Protein AF-A0A6A4X8H5-F1 (afdb_monomer)

Secondary structure (DSSP, 8-state):
--EEEEGGGTEEEETTB-TTSPTT-EEEEETTTTEEEEE--TT-TTTEETTTTEE--TTS-TTSPTTEEEEEETTTTEEEEEEPTTEEEPTTT--EEETTS-TTSPTTEEEEE-SS-TTBEEEEE--PPTTEEEETTTTEEEETTS-TTPPTT-EEEE-S-SS---BEEEE--TT-TTTEETTTTEE--TTS-TTSPTTEEEEEETTTTEEEEEE-TTT-EEEETTEEE---------PPPTTTSPPTTS-EEEE-TTSSEEEEPPTTEEE-TTT--EEEPPPP--------

Sequence (292 aa):
MARSYWPHTDSCYQEYTRGPCPHGLLFVFNASRQAVECSCRPQMREHYHSDTGQCFPQQARGPCPHGNLFVFNNATGRTECRCEPGGLRLPATGACYRGYTQGACAGGQFVVPAADEPRHGVCADNPCRRGELFFPTDGRCHRVGERGPCPAGQLVHYEPYRGVSHRGACGCSARLRLNYWPEDGRCYQQLTRGPCPPQHAFVFNAASGRTECRCERRRGRAVGAGVCGAPPALQDTAAPPPTERPCPGGREPAAAADGGRECRCPPGTVAHRSRGRCRPAPRPLQLVRITR

Radius of gyration: 39.35 Å; Cα contacts (8 Å, |Δi|>4): 577; chains: 1; bounding box: 60×43×144 Å

Solvent-accessible surface area (backbone atoms only — not comparable to full-atom values): 16896 Å² total; per-residue (Å²): 133,64,68,49,75,39,80,95,73,76,44,74,35,47,58,58,27,41,64,95,38,61,92,44,22,20,25,39,76,39,75,92,73,74,39,74,45,70,47,66,53,79,86,44,43,63,32,31,39,82,92,78,75,28,22,39,34,67,75,31,42,63,94,39,46,57,50,19,22,24,38,57,38,82,89,80,67,41,53,47,70,40,57,41,94,77,29,18,31,27,83,93,72,62,29,20,31,52,58,35,13,38,70,95,38,59,91,68,24,17,24,37,62,33,94,90,44,68,57,30,33,40,74,41,75,55,88,47,56,94,67,35,21,37,29,83,92,79,74,43,61,35,46,58,54,32,43,72,94,34,58,92,43,20,18,28,35,75,56,97,57,103,61,76,58,43,37,45,32,66,45,60,49,79,84,45,48,67,30,32,40,82,91,79,65,30,23,37,38,66,74,32,41,61,95,38,60,88,53,23,21,22,38,59,38,81,88,80,67,39,52,47,69,41,55,31,75,92,57,8,39,74,74,54,96,91,38,61,38,71,42,78,72,74,75,72,72,64,73,64,60,83,90,70,54,78,46,69,51,75,25,41,81,41,84,35,97,85,80,46,84,38,67,41,50,52,92,73,33,40,63,39,94,89,73,62,30,48,38,73,54,80,76,81,78,78,80,78,80,81,79,133

pLDDT: mean 86.69, std 13.46, range [43.72, 97.94]

InterPro domains:
  IPR031993 Domain of unknown function DUF4789 [PF16033] (72-159)

Str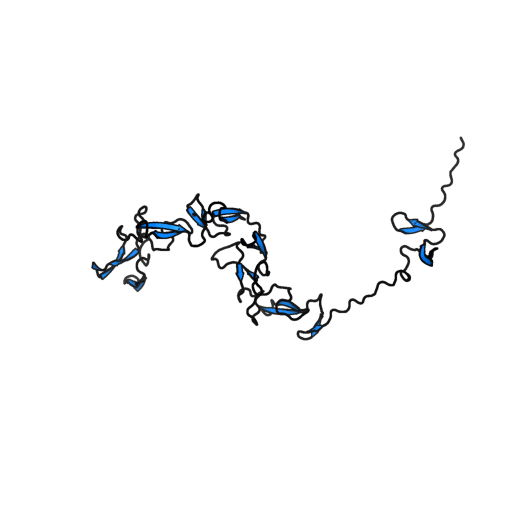ucture (mmCIF, N/CA/C/O backbone):
data_AF-A0A6A4X8H5-F1
#
_entry.id   AF-A0A6A4X8H5-F1
#
loop_
_atom_site.group_PDB
_atom_site.id
_atom_site.type_symbol
_atom_site.label_atom_id
_atom_site.label_alt_id
_atom_site.label_comp_id
_atom_site.label_asym_id
_atom_site.label_entity_id
_atom_site.label_seq_id
_atom_site.pdbx_PDB_ins_code
_atom_site.Cartn_x
_atom_site.Cartn_y
_atom_site.Cartn_z
_atom_site.occupancy
_atom_site.B_iso_or_equiv
_atom_site.auth_seq_id
_atom_site.auth_comp_id
_atom_site.auth_asym_id
_atom_site.auth_atom_id
_atom_site.pdbx_PDB_model_num
ATOM 1 N N . MET A 1 1 ? 1.631 -1.565 31.007 1.00 60.56 1 MET A N 1
ATOM 2 C CA . MET A 1 1 ? 0.258 -2.115 30.997 1.00 60.56 1 MET A CA 1
ATOM 3 C C . MET A 1 1 ? 0.237 -3.271 31.984 1.00 60.56 1 MET A C 1
ATOM 5 O O . MET A 1 1 ? 1.097 -4.138 31.861 1.00 60.56 1 MET A O 1
ATOM 9 N N . ALA A 1 2 ? -0.651 -3.250 32.977 1.00 80.38 2 ALA A N 1
ATOM 10 C CA . ALA A 1 2 ? -0.742 -4.310 33.981 1.00 80.38 2 ALA A CA 1
ATOM 11 C C . ALA A 1 2 ? -1.376 -5.581 33.383 1.00 80.38 2 ALA A C 1
ATOM 13 O O . ALA A 1 2 ? -2.240 -5.501 32.503 1.00 80.38 2 ALA A O 1
ATOM 14 N N . ARG A 1 3 ? -0.899 -6.752 33.820 1.00 89.25 3 ARG A N 1
ATOM 15 C CA . ARG A 1 3 ? -1.471 -8.059 33.476 1.00 89.25 3 ARG A CA 1
ATOM 16 C C . ARG A 1 3 ? -1.901 -8.743 34.761 1.00 89.25 3 ARG A C 1
ATOM 18 O O . ARG A 1 3 ? -1.111 -8.793 35.700 1.00 89.25 3 ARG A O 1
ATOM 25 N N . SER A 1 4 ? -3.095 -9.319 34.752 1.00 90.94 4 SER A N 1
ATOM 26 C CA . SER A 1 4 ? -3.666 -9.984 35.921 1.00 90.94 4 SER A CA 1
ATOM 27 C C . SER A 1 4 ? -4.089 -11.402 35.555 1.00 90.94 4 SER A C 1
ATOM 29 O O . SER A 1 4 ? -4.537 -11.675 34.435 1.00 90.94 4 SER A O 1
ATOM 31 N N . TYR A 1 5 ? -3.882 -12.319 36.493 1.00 91.88 5 TYR A N 1
ATOM 32 C CA . TYR A 1 5 ? -4.194 -13.730 36.327 1.00 91.88 5 TYR A CA 1
ATOM 33 C C . TYR A 1 5 ? -5.706 -13.964 36.421 1.00 91.88 5 TYR A C 1
ATOM 35 O O . TYR A 1 5 ? -6.367 -13.412 37.301 1.00 91.88 5 TYR A O 1
ATOM 43 N N . TRP A 1 6 ? -6.253 -14.777 35.516 1.00 91.06 6 TRP A N 1
ATOM 44 C CA . TRP A 1 6 ? -7.655 -15.186 35.520 1.00 91.06 6 TRP A CA 1
ATOM 45 C C . TRP A 1 6 ? -7.767 -16.695 35.789 1.00 91.06 6 TRP A C 1
ATOM 47 O O . TRP A 1 6 ? -7.395 -17.487 34.918 1.00 91.06 6 TRP A O 1
ATOM 57 N N . PRO A 1 7 ? -8.315 -17.111 36.946 1.00 87.12 7 PRO A N 1
ATOM 58 C CA . PRO A 1 7 ? -8.311 -18.516 37.360 1.00 87.12 7 PRO A CA 1
ATOM 59 C C . PRO A 1 7 ? -9.069 -19.460 36.419 1.00 87.12 7 PRO A C 1
ATOM 61 O O . PRO A 1 7 ? -8.631 -20.578 36.185 1.00 87.12 7 PRO A O 1
ATOM 64 N N . HIS A 1 8 ? -10.189 -19.019 35.833 1.00 87.31 8 HIS A N 1
ATOM 65 C CA . HIS A 1 8 ? -11.065 -19.907 35.051 1.00 87.31 8 HIS A CA 1
ATOM 66 C C . HIS A 1 8 ? -10.442 -20.402 33.742 1.00 87.31 8 HIS A C 1
ATOM 68 O O . HIS A 1 8 ? -10.898 -21.390 33.177 1.00 87.31 8 HIS A O 1
ATOM 74 N N . THR A 1 9 ? -9.445 -19.689 33.227 1.00 90.56 9 THR A N 1
ATOM 75 C CA . THR A 1 9 ? -8.759 -20.025 31.971 1.00 90.56 9 THR A CA 1
ATOM 76 C C . THR A 1 9 ? -7.271 -20.275 32.195 1.00 90.56 9 THR A C 1
ATOM 78 O O . THR A 1 9 ? -6.534 -20.384 31.220 1.00 90.56 9 THR A O 1
ATOM 81 N N . ASP A 1 10 ? -6.825 -20.261 33.456 1.00 91.12 10 ASP A N 1
ATOM 82 C CA . ASP A 1 10 ? -5.428 -20.403 33.864 1.00 91.12 10 ASP A CA 1
ATOM 83 C C . ASP A 1 10 ? -4.460 -19.553 33.014 1.00 91.12 10 ASP A C 1
ATOM 85 O O . ASP A 1 10 ? -3.496 -20.032 32.424 1.00 91.12 10 ASP A O 1
ATOM 89 N N . SER A 1 11 ? -4.792 -18.270 32.829 1.00 93.06 11 SER A N 1
ATOM 90 C CA . SER A 1 11 ? -4.084 -17.390 31.888 1.00 93.06 11 SER A CA 1
ATOM 91 C C . SER A 1 11 ? -4.046 -15.940 32.362 1.00 93.06 11 SER A C 1
ATOM 93 O O . SER A 1 11 ? -4.954 -15.462 33.040 1.00 93.06 11 SER A O 1
ATOM 95 N N . CYS A 1 12 ? -3.002 -15.209 31.964 1.00 93.31 12 CYS A N 1
ATOM 96 C CA . CYS A 1 12 ? -2.823 -13.796 32.307 1.00 93.31 12 CYS A CA 1
ATOM 97 C C . CYS A 1 12 ? -3.274 -12.871 31.172 1.00 93.31 12 CYS A C 1
ATOM 99 O O . CYS A 1 12 ? -2.665 -12.854 30.092 1.00 93.31 12 CYS A O 1
ATOM 101 N N . TYR A 1 13 ? -4.257 -12.018 31.458 1.00 93.69 13 TYR A N 1
ATOM 102 C CA . TYR A 1 13 ? -4.798 -11.042 30.513 1.00 93.69 13 TYR A CA 1
ATOM 103 C C . TYR A 1 13 ? -4.390 -9.622 30.876 1.00 93.69 13 TYR A C 1
ATOM 105 O O . TYR A 1 13 ? -4.091 -9.310 32.025 1.00 93.69 13 TYR A O 1
ATOM 113 N N . GLN A 1 14 ? -4.351 -8.763 29.866 1.00 93.81 14 GLN A N 1
ATOM 114 C CA . GLN A 1 14 ? -4.064 -7.347 30.037 1.00 93.81 14 GLN A CA 1
ATOM 115 C C . GLN A 1 14 ? -5.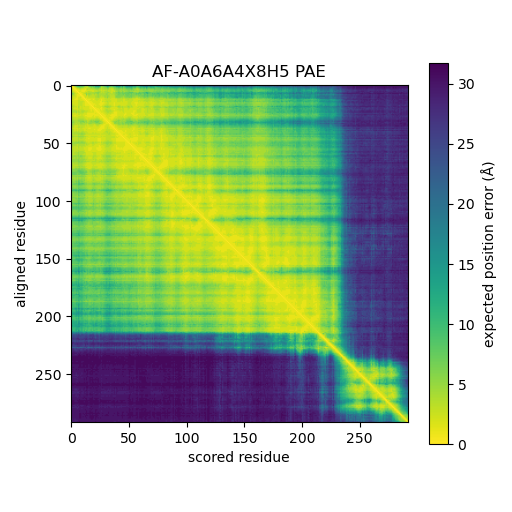338 -6.599 30.444 1.00 93.81 14 GLN A C 1
ATOM 117 O O . GLN A 1 14 ? -6.397 -6.804 29.845 1.00 93.81 14 GLN A O 1
ATOM 122 N N . GLU A 1 15 ? -5.224 -5.710 31.428 1.00 93.19 15 GLU A N 1
ATOM 123 C CA . GLU A 1 15 ? -6.328 -4.838 31.839 1.00 93.19 15 GLU A CA 1
ATOM 124 C C . GLU A 1 15 ? -6.789 -3.914 30.704 1.00 93.19 15 GLU A C 1
ATOM 126 O O . GLU A 1 15 ? -6.004 -3.532 29.832 1.00 93.19 15 GLU A O 1
ATOM 131 N N . TYR A 1 16 ? -8.081 -3.580 30.710 1.00 93.94 16 TYR A N 1
ATOM 132 C CA . TYR A 1 16 ? -8.758 -2.761 29.696 1.00 93.94 16 TYR A CA 1
ATOM 133 C C . TYR A 1 16 ? -8.726 -3.336 28.274 1.00 93.94 16 TYR A C 1
ATOM 135 O O . TYR A 1 16 ? -8.920 -2.633 27.279 1.00 93.94 16 TYR A O 1
ATOM 143 N N . THR A 1 17 ? -8.529 -4.648 28.168 1.00 95.00 17 THR A N 1
ATOM 144 C CA . THR A 1 17 ? -8.729 -5.406 26.932 1.00 95.00 17 THR A CA 1
ATOM 145 C C . THR A 1 17 ? -9.968 -6.285 27.054 1.00 95.00 17 THR A C 1
ATOM 147 O O . THR A 1 17 ? -10.504 -6.469 28.146 1.00 95.00 17 THR A O 1
ATOM 150 N N . ARG A 1 18 ? -10.442 -6.857 25.940 1.00 94.19 18 ARG A N 1
ATOM 151 C CA . ARG A 1 18 ? -11.549 -7.825 26.001 1.00 94.19 18 ARG A CA 1
ATOM 152 C C . ARG A 1 18 ? -11.165 -9.060 26.826 1.00 94.19 18 ARG A C 1
ATOM 154 O O . ARG A 1 18 ? -11.993 -9.575 27.561 1.00 94.19 18 ARG A O 1
ATOM 161 N N . GLY A 1 19 ? -9.921 -9.533 26.712 1.00 92.06 19 GLY A N 1
ATOM 162 C CA . GLY A 1 19 ? -9.466 -10.737 27.412 1.00 92.06 19 GLY A CA 1
ATOM 163 C C . GLY A 1 19 ? -10.437 -11.923 27.231 1.00 92.06 19 GLY A C 1
ATOM 164 O O . GLY A 1 19 ? -10.856 -12.172 26.095 1.00 92.06 19 GLY A O 1
ATOM 165 N N . PRO A 1 20 ? -10.816 -12.624 28.318 1.00 94.06 20 PRO A N 1
ATOM 166 C CA . PRO A 1 20 ? -11.792 -13.712 28.297 1.00 94.06 20 PRO A CA 1
ATOM 167 C C . PRO A 1 20 ? -13.253 -13.219 28.362 1.00 94.06 20 PRO A C 1
ATOM 169 O O . PRO A 1 20 ? -14.170 -14.035 28.415 1.00 94.06 20 PRO A O 1
ATOM 172 N N . CYS A 1 21 ? -13.493 -11.905 28.394 1.00 94.81 21 CYS A N 1
ATOM 173 C CA . CYS A 1 21 ? -14.819 -11.342 28.618 1.00 94.81 21 CYS A CA 1
ATOM 174 C C . CYS A 1 21 ? -15.717 -11.392 27.366 1.00 94.81 21 CYS A C 1
ATOM 176 O O . CYS A 1 21 ? -15.225 -11.331 26.230 1.00 94.81 21 CYS A O 1
ATOM 178 N N . PRO A 1 22 ? -17.051 -11.436 27.558 1.00 94.50 22 PRO A N 1
ATOM 179 C CA . PRO A 1 22 ? -18.018 -11.245 26.481 1.00 94.50 22 PRO A CA 1
ATOM 180 C C . PRO A 1 22 ? -17.856 -9.899 25.763 1.00 94.50 22 PRO A C 1
ATOM 182 O O . PRO A 1 22 ? -17.274 -8.948 26.288 1.00 94.50 22 PRO A O 1
ATOM 185 N N . HIS A 1 23 ? -18.404 -9.801 24.550 1.00 94.38 23 HIS A N 1
ATOM 186 C CA . HIS A 1 23 ? -18.383 -8.554 23.786 1.00 94.38 23 HIS A CA 1
ATOM 187 C C . HIS A 1 23 ? -19.076 -7.414 24.552 1.00 94.38 23 HIS A C 1
ATOM 189 O O . HIS A 1 23 ? -20.142 -7.607 25.130 1.00 94.38 23 HIS A O 1
ATOM 195 N N . GLY A 1 24 ? -18.472 -6.224 24.532 1.00 94.56 24 GLY A N 1
ATOM 196 C CA . GLY A 1 24 ? -18.966 -5.035 25.229 1.00 94.56 24 GLY A CA 1
ATOM 197 C C . GLY A 1 24 ? -18.556 -4.921 26.701 1.00 94.56 24 GLY A C 1
ATOM 198 O O . GLY A 1 24 ? -18.864 -3.910 27.330 1.00 94.56 24 GLY A O 1
ATOM 199 N N . LEU A 1 25 ? -17.831 -5.908 27.236 1.00 96.69 25 LEU A N 1
ATOM 200 C CA . LEU A 1 25 ? -17.220 -5.875 28.565 1.00 96.69 25 LEU A CA 1
ATOM 201 C C . LEU A 1 25 ? -15.693 -5.906 28.447 1.00 96.69 25 LEU A C 1
ATOM 203 O O . LEU A 1 25 ? -15.141 -6.514 27.525 1.00 96.69 25 LEU A O 1
ATOM 207 N N . LEU A 1 26 ? -15.009 -5.278 29.404 1.00 96.31 26 LEU A N 1
ATOM 208 C CA . LEU A 1 26 ? -13.553 -5.308 29.498 1.00 96.31 26 LEU A CA 1
ATOM 209 C C . LEU A 1 26 ? -13.095 -6.038 30.753 1.00 96.31 26 LEU A C 1
ATOM 211 O O . LEU A 1 26 ? -13.765 -6.032 31.787 1.00 96.31 26 LEU A O 1
ATOM 215 N N . PHE A 1 27 ? -11.922 -6.648 30.636 1.00 95.56 27 PHE A N 1
ATOM 216 C CA . PHE A 1 27 ? -11.197 -7.247 31.740 1.00 95.56 27 PHE A CA 1
ATOM 217 C C . PHE A 1 27 ? -10.596 -6.141 32.609 1.00 95.56 27 PHE A C 1
ATOM 219 O O . PHE A 1 27 ? -9.732 -5.390 32.145 1.00 95.56 27 PHE A O 1
ATOM 226 N N . VAL A 1 28 ? -11.056 -6.025 33.854 1.00 94.50 28 VAL A N 1
ATOM 227 C CA . VAL A 1 28 ? -10.621 -4.978 34.787 1.00 94.50 28 VAL A CA 1
ATOM 228 C C . VAL A 1 28 ? -10.257 -5.567 36.143 1.00 94.50 28 VAL A C 1
ATOM 230 O O . VAL A 1 28 ? -10.847 -6.555 36.585 1.00 94.50 28 VAL A O 1
ATOM 233 N N . PHE A 1 29 ? -9.302 -4.944 36.828 1.00 92.12 29 PHE A N 1
ATOM 234 C CA . PHE A 1 29 ? -9.018 -5.246 38.223 1.00 92.12 29 PHE A CA 1
ATOM 235 C C . PHE A 1 29 ? -9.853 -4.346 39.143 1.00 92.12 29 PHE A C 1
ATOM 237 O O . PHE A 1 29 ? -9.751 -3.119 39.114 1.00 92.12 29 PHE A O 1
ATOM 244 N N . ASN A 1 30 ? -10.696 -4.951 39.976 1.00 90.38 30 ASN A N 1
ATOM 245 C CA . ASN A 1 30 ? -11.463 -4.245 40.990 1.00 90.38 30 ASN A CA 1
ATOM 246 C C . ASN A 1 30 ? -10.640 -4.159 42.281 1.00 90.38 30 ASN A C 1
ATOM 248 O O . ASN A 1 30 ? -10.573 -5.117 43.051 1.00 90.38 30 ASN A O 1
ATOM 252 N N . ALA A 1 31 ? -10.042 -2.991 42.529 1.00 87.31 31 ALA A N 1
ATOM 253 C CA . ALA A 1 31 ? -9.192 -2.757 43.696 1.00 87.31 31 ALA A CA 1
ATOM 254 C C . ALA A 1 31 ? -9.922 -2.967 45.035 1.00 87.31 31 ALA A C 1
ATOM 256 O O . ALA A 1 31 ? -9.324 -3.475 45.978 1.00 87.31 31 ALA A O 1
ATOM 257 N N . SER A 1 32 ? -11.216 -2.638 45.117 1.00 89.69 32 SER A N 1
ATOM 258 C CA . SER A 1 32 ? -12.009 -2.802 46.345 1.00 89.69 32 SER A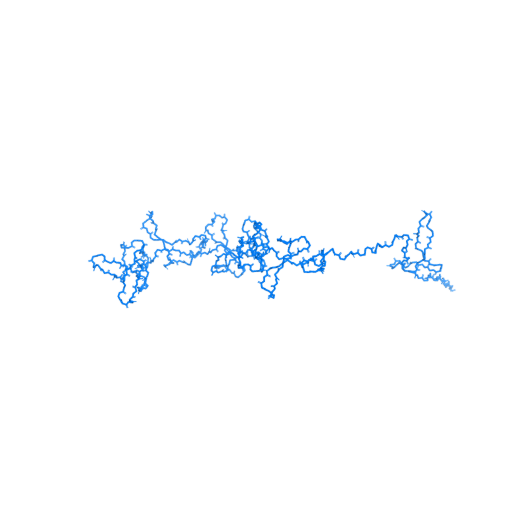 CA 1
ATOM 259 C C . SER A 1 32 ? -12.247 -4.267 46.702 1.00 89.69 32 SER A C 1
ATOM 261 O O . SER A 1 32 ? -12.325 -4.606 47.877 1.00 89.69 32 SER A O 1
ATOM 263 N N . ARG A 1 33 ? -12.371 -5.137 45.694 1.00 89.75 33 ARG A N 1
ATOM 264 C CA . ARG A 1 33 ? -12.547 -6.587 45.879 1.00 89.75 33 ARG A CA 1
ATOM 265 C C . ARG A 1 33 ? -11.237 -7.367 45.787 1.00 89.75 33 ARG A C 1
ATOM 267 O O . ARG A 1 33 ? -11.257 -8.575 45.980 1.00 89.75 33 ARG A O 1
ATOM 274 N N . GLN A 1 34 ? -10.138 -6.692 45.438 1.00 89.31 34 GLN A N 1
ATOM 275 C CA . GLN A 1 34 ? -8.857 -7.300 45.066 1.00 89.31 34 GLN A CA 1
ATOM 276 C C . GLN A 1 34 ? -9.018 -8.454 44.062 1.00 89.31 34 GLN A C 1
ATOM 278 O O . GLN A 1 34 ? -8.324 -9.466 44.127 1.00 89.31 34 GLN A O 1
ATOM 283 N N . ALA A 1 35 ? -9.959 -8.303 43.130 1.00 90.12 35 ALA A N 1
ATOM 284 C CA . ALA A 1 35 ? -10.353 -9.358 42.212 1.00 90.12 35 ALA A CA 1
ATOM 285 C C . ALA A 1 35 ? -10.506 -8.818 40.794 1.00 90.12 35 ALA A C 1
ATOM 287 O O . ALA A 1 35 ? -10.928 -7.683 40.571 1.00 90.12 35 ALA A O 1
ATOM 288 N N . VAL A 1 36 ? -10.177 -9.660 39.826 1.00 92.25 36 VAL A N 1
ATOM 289 C CA . VAL A 1 36 ? -10.432 -9.415 38.408 1.00 92.25 36 VAL A CA 1
ATOM 290 C C . VAL A 1 36 ? -11.906 -9.677 38.099 1.00 92.25 36 VAL A C 1
ATOM 292 O O . VAL A 1 36 ? -12.476 -10.665 38.559 1.00 92.25 36 VAL A O 1
ATOM 295 N N . GLU A 1 37 ? -12.532 -8.810 37.308 1.00 93.56 37 GLU A N 1
ATOM 296 C CA . GLU A 1 37 ? -13.913 -8.981 36.848 1.00 93.56 37 GLU A CA 1
ATOM 297 C C . GLU A 1 37 ? -14.081 -8.508 35.396 1.00 93.56 37 GLU A C 1
ATOM 299 O O . GLU A 1 37 ? -13.318 -7.683 34.893 1.00 93.56 37 GLU A O 1
ATOM 304 N N . CYS A 1 38 ? -15.100 -9.031 34.712 1.00 95.25 38 CYS A N 1
ATOM 305 C CA . CYS A 1 38 ? -15.557 -8.488 33.436 1.00 95.25 38 CYS A CA 1
ATOM 306 C C . CYS A 1 38 ? -16.587 -7.400 33.717 1.00 95.25 38 CYS A C 1
ATOM 308 O O . CYS A 1 38 ? -17.627 -7.673 34.316 1.00 95.25 38 CYS A O 1
ATOM 310 N N . SER A 1 39 ? -16.307 -6.169 33.306 1.00 95.31 39 SER A N 1
ATOM 311 C CA . SER A 1 39 ? -17.145 -5.032 33.673 1.00 95.31 39 SER A CA 1
ATOM 312 C C . SER A 1 39 ? -17.202 -3.994 32.562 1.00 95.31 39 SER A C 1
ATOM 314 O O . SER A 1 39 ? -16.274 -3.839 31.768 1.00 95.31 39 SER A O 1
ATOM 316 N N . CYS A 1 40 ? -18.315 -3.271 32.524 1.00 96.44 40 CYS A N 1
ATOM 317 C CA . CYS A 1 40 ? -18.464 -2.043 31.768 1.00 96.44 40 CYS A CA 1
ATOM 318 C C . CYS A 1 40 ? -19.337 -1.088 32.575 1.00 96.44 40 CYS A C 1
ATOM 320 O O . CYS A 1 40 ? -20.432 -1.452 33.003 1.00 96.44 40 CYS A O 1
ATOM 322 N N . ARG A 1 41 ? -18.831 0.117 32.836 1.00 95.06 41 ARG A N 1
ATOM 323 C CA . ARG A 1 41 ? -19.546 1.150 33.591 1.00 95.06 41 ARG A CA 1
ATOM 324 C C . ARG A 1 41 ? -19.262 2.524 32.975 1.00 95.06 41 ARG A C 1
ATOM 326 O O . ARG A 1 41 ? -18.138 2.723 32.510 1.00 95.06 41 ARG A O 1
ATOM 333 N N . PRO A 1 42 ? -20.196 3.493 33.032 1.00 94.56 42 PRO A N 1
ATOM 334 C CA . PRO A 1 42 ? -19.990 4.837 32.476 1.00 94.56 42 PRO A CA 1
ATOM 335 C C . PRO A 1 42 ? -18.765 5.581 33.032 1.00 94.56 42 PRO A C 1
ATOM 337 O O . PRO A 1 42 ? -18.213 6.458 32.374 1.00 94.56 42 PRO A O 1
ATOM 340 N N . GLN A 1 43 ? -18.310 5.224 34.238 1.00 92.25 43 GLN A N 1
ATOM 341 C CA . GLN A 1 43 ? -17.110 5.791 34.860 1.00 92.25 43 GLN A CA 1
ATOM 342 C C . GLN A 1 43 ? -15.813 5.362 34.159 1.00 92.25 43 GLN A C 1
ATOM 344 O O . GLN A 1 43 ? -14.792 6.026 34.320 1.00 92.25 43 GLN A O 1
ATOM 349 N N . MET A 1 44 ? -15.837 4.298 33.349 1.00 93.88 44 MET A N 1
ATOM 350 C CA . MET A 1 44 ? -14.714 3.895 32.497 1.00 93.88 44 MET A CA 1
ATOM 351 C C . MET A 1 44 ? -14.645 4.800 31.262 1.00 93.88 44 MET A C 1
ATOM 353 O O . MET A 1 44 ? 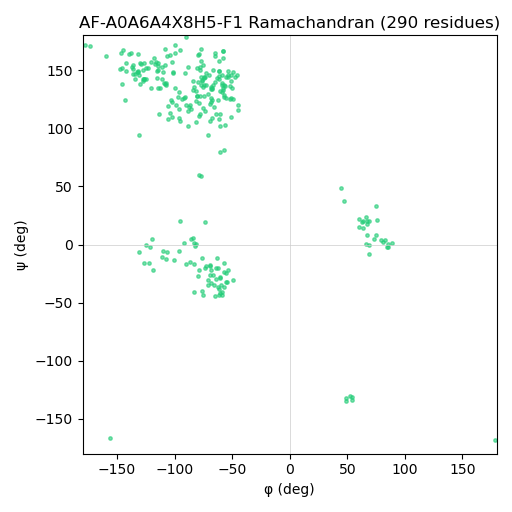-14.768 4.337 30.132 1.00 93.88 44 MET A O 1
ATOM 357 N N . ARG A 1 45 ? -14.488 6.108 31.482 1.00 94.25 45 ARG A N 1
ATOM 358 C CA . ARG A 1 45 ? -14.663 7.164 30.471 1.00 94.25 45 ARG A CA 1
ATOM 359 C C . ARG A 1 45 ? -13.814 6.973 29.219 1.00 94.25 45 ARG A C 1
ATOM 361 O O . ARG A 1 45 ? -14.245 7.349 28.139 1.00 94.25 45 ARG A O 1
ATOM 368 N N . GLU A 1 46 ? -12.633 6.382 29.363 1.00 95.62 46 GLU A N 1
ATOM 369 C CA . GLU A 1 46 ? -11.730 6.104 28.245 1.00 95.62 46 GLU A CA 1
ATOM 370 C C . GLU A 1 46 ? -12.204 4.939 27.375 1.00 95.62 46 GLU A C 1
ATOM 372 O O . GLU A 1 46 ? -11.806 4.825 26.228 1.00 95.62 46 GLU A O 1
ATOM 377 N N . HIS A 1 47 ? -13.072 4.071 27.880 1.00 96.31 47 HIS A N 1
ATOM 378 C CA . HIS A 1 47 ? -13.468 2.840 27.202 1.00 96.31 47 HIS A CA 1
ATOM 379 C C . HIS A 1 47 ? -14.959 2.766 26.889 1.00 96.31 47 HIS A C 1
ATOM 381 O O . HIS A 1 47 ? -15.361 2.006 26.011 1.00 96.31 47 HIS A O 1
ATOM 387 N N . TYR A 1 48 ? -15.772 3.527 27.613 1.00 96.50 48 TYR A N 1
ATOM 388 C CA . TYR A 1 48 ? -17.220 3.500 27.532 1.00 96.50 48 TYR A CA 1
ATOM 389 C C . TYR A 1 48 ? -17.726 4.283 26.321 1.00 96.50 48 TYR A C 1
ATOM 391 O O . TYR A 1 48 ? -17.492 5.485 26.208 1.00 96.50 48 TYR A O 1
ATOM 399 N N . HIS A 1 49 ? -18.467 3.609 25.447 1.00 96.25 49 HIS A N 1
ATOM 400 C CA . HIS A 1 49 ? -19.153 4.230 24.325 1.00 96.25 49 HIS A CA 1
ATOM 401 C C . HIS A 1 49 ? -20.613 4.515 24.697 1.00 96.25 49 HIS A C 1
ATOM 403 O O . 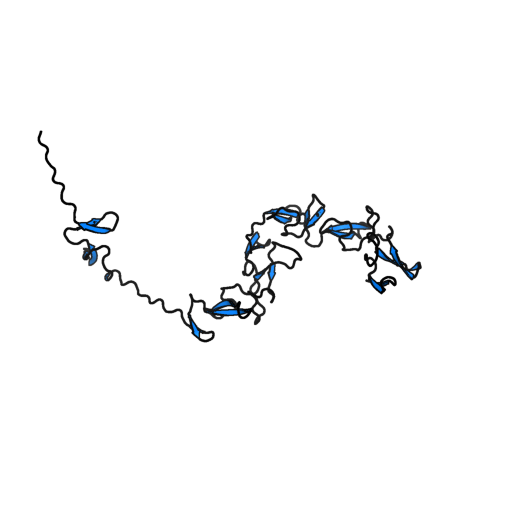HIS A 1 49 ? -21.385 3.588 24.961 1.00 96.25 49 HIS A O 1
ATOM 409 N N . SER A 1 50 ? -20.996 5.795 24.712 1.00 93.00 50 SER A N 1
ATOM 410 C CA . SER A 1 50 ? -22.313 6.246 25.185 1.00 93.00 50 SER A CA 1
ATOM 411 C C . SER A 1 50 ? -23.477 5.633 24.421 1.00 93.00 50 SER A C 1
ATOM 413 O O . SER A 1 50 ? -24.461 5.237 25.038 1.00 93.00 50 SER A O 1
ATOM 415 N N . ASP A 1 51 ? -23.349 5.523 23.102 1.00 93.38 51 ASP A N 1
ATOM 416 C CA . ASP A 1 51 ? -24.496 5.229 22.239 1.00 93.38 51 ASP A CA 1
ATOM 417 C C . ASP A 1 51 ? -24.844 3.738 22.245 1.00 93.38 51 ASP A C 1
ATOM 419 O O . ASP A 1 51 ? -25.993 3.361 22.038 1.00 93.38 51 ASP A O 1
ATOM 423 N N . THR A 1 52 ? -23.857 2.874 22.505 1.00 95.12 52 THR A N 1
ATOM 424 C CA . THR A 1 52 ? -24.063 1.418 22.583 1.00 95.12 52 THR A CA 1
ATOM 425 C C . THR A 1 52 ? -24.159 0.902 24.014 1.00 95.12 52 THR A C 1
ATOM 427 O O . THR A 1 52 ? -24.527 -0.255 24.206 1.00 95.12 52 THR A O 1
ATOM 430 N N . GLY A 1 53 ? -23.781 1.706 25.014 1.00 95.31 53 GLY A N 1
ATOM 431 C CA . GLY A 1 53 ? -23.680 1.266 26.409 1.00 95.31 53 GLY A CA 1
ATOM 432 C C . GLY A 1 53 ? -22.621 0.181 26.643 1.00 95.31 53 GLY A C 1
ATOM 433 O O . GLY A 1 53 ? -22.698 -0.555 27.623 1.00 95.31 53 GLY A O 1
ATOM 434 N N . GLN A 1 54 ? -21.656 0.045 25.730 1.00 96.81 54 GLN A N 1
ATOM 435 C CA . GLN A 1 54 ? -20.628 -0.999 25.741 1.00 96.81 54 GLN A CA 1
ATOM 436 C C . GLN A 1 54 ? -19.230 -0.398 25.894 1.00 96.81 54 GLN A C 1
ATOM 438 O O . GLN A 1 54 ? -18.988 0.750 25.518 1.00 96.81 54 GLN A O 1
ATOM 443 N N . CYS A 1 55 ? -18.297 -1.197 26.408 1.00 97.06 55 CYS A N 1
ATOM 444 C CA . CYS A 1 55 ? -16.914 -0.795 26.615 1.00 97.06 55 CYS A CA 1
ATOM 445 C C . CYS A 1 55 ? -15.985 -1.470 25.606 1.00 97.06 55 CYS A C 1
ATOM 447 O O . CYS A 1 55 ? -16.089 -2.673 25.353 1.00 97.06 55 CYS A O 1
ATOM 449 N N . PHE A 1 56 ? -15.046 -0.699 25.061 1.00 97.12 56 PHE A N 1
ATOM 450 C CA . PHE A 1 56 ? -14.126 -1.152 24.025 1.00 97.12 56 PHE A CA 1
ATOM 451 C C . PHE A 1 56 ? -12.673 -0.800 24.362 1.00 97.12 56 PHE A C 1
ATOM 453 O O . PHE A 1 56 ? -12.409 0.249 24.960 1.00 97.12 56 PHE A O 1
ATOM 460 N N . PRO A 1 57 ? -11.700 -1.647 23.977 1.00 96.19 57 PRO A N 1
ATOM 461 C CA . PRO A 1 57 ? -10.294 -1.322 24.166 1.00 96.19 57 PRO A CA 1
ATOM 462 C C . PRO A 1 57 ? -9.910 -0.085 23.349 1.00 96.19 57 PRO A C 1
ATOM 464 O O . PRO A 1 57 ? -10.358 0.089 22.214 1.00 96.19 57 PRO A O 1
ATOM 467 N N . GLN A 1 58 ? -9.035 0.745 23.911 1.00 95.00 58 GLN A N 1
ATOM 468 C CA . GLN A 1 58 ? -8.419 1.847 23.177 1.00 95.00 58 GLN A CA 1
ATOM 469 C C . GLN A 1 58 ? -7.592 1.309 22.005 1.00 95.00 58 GLN A C 1
ATOM 471 O O . GLN A 1 58 ? -6.988 0.240 22.100 1.00 95.00 58 GLN A O 1
ATOM 476 N N . GLN A 1 59 ? -7.568 2.054 20.897 1.00 94.44 59 GLN A N 1
ATOM 477 C CA . GLN A 1 59 ? -6.861 1.684 19.663 1.00 94.44 59 GLN A CA 1
ATOM 478 C C . GLN A 1 59 ? -7.330 0.362 19.026 1.00 94.44 59 GLN A C 1
ATOM 480 O O . GLN A 1 59 ? -6.655 -0.178 18.152 1.00 94.44 59 GLN A O 1
ATOM 485 N N . ALA A 1 60 ? -8.489 -0.162 19.425 1.00 94.25 60 ALA A N 1
ATOM 486 C CA . ALA A 1 60 ? -9.177 -1.228 18.707 1.00 94.25 60 ALA A CA 1
ATOM 487 C C . ALA A 1 60 ? -10.237 -0.632 17.776 1.00 94.25 60 ALA A C 1
ATOM 489 O O . ALA A 1 60 ? -10.607 0.529 17.911 1.00 94.25 60 ALA A O 1
ATOM 490 N N . ARG A 1 61 ? -10.786 -1.428 16.853 1.00 95.06 61 ARG A N 1
ATOM 491 C CA . ARG A 1 61 ? -11.910 -0.975 16.016 1.00 95.06 61 ARG A CA 1
ATOM 492 C C . ARG A 1 61 ? -13.151 -0.633 16.852 1.00 95.06 61 ARG A C 1
ATOM 494 O O . ARG A 1 61 ? -13.803 0.372 16.601 1.00 95.06 61 ARG A O 1
ATOM 501 N N . GLY A 1 62 ? -13.480 -1.468 17.840 1.00 93.50 62 GLY A N 1
ATOM 502 C CA . GLY A 1 62 ? -14.662 -1.280 18.683 1.00 93.50 62 GLY A CA 1
ATOM 503 C C . GLY A 1 62 ? -15.957 -1.131 17.860 1.00 93.50 62 GLY A C 1
ATOM 504 O O . GLY A 1 62 ? -16.151 -1.907 16.920 1.00 93.50 62 GLY A O 1
ATOM 505 N N . PRO A 1 63 ? -16.817 -0.141 18.166 1.00 95.00 63 PRO A N 1
ATOM 506 C CA . PRO A 1 63 ? -18.051 0.122 17.429 1.00 95.00 63 PRO A CA 1
ATOM 507 C C . PRO A 1 63 ? -17.802 0.928 16.142 1.00 95.00 63 PRO A C 1
ATOM 509 O O . PRO A 1 63 ? -18.746 1.255 15.426 1.00 95.00 63 PRO A O 1
ATOM 512 N N . CYS A 1 64 ? -16.548 1.286 15.844 1.00 96.31 64 CYS A N 1
ATOM 513 C CA . CYS A 1 64 ? -16.236 2.212 14.772 1.00 96.31 64 CYS A CA 1
ATOM 514 C C . CYS A 1 64 ? -16.354 1.583 13.370 1.00 96.31 64 CYS A C 1
ATOM 516 O O . CYS A 1 64 ? -16.163 0.366 13.183 1.00 96.31 64 CYS A O 1
ATOM 518 N N . PRO A 1 65 ? -16.604 2.422 12.341 1.00 95.62 65 PRO A N 1
ATOM 519 C CA . PRO A 1 65 ? -16.576 1.994 10.948 1.00 95.62 65 PRO A CA 1
ATOM 520 C C . PRO A 1 65 ? -15.220 1.395 10.551 1.00 95.62 65 PRO A C 1
ATOM 522 O O . PRO A 1 65 ? -14.217 1.536 11.250 1.00 95.62 65 PRO A O 1
ATOM 525 N N . HIS A 1 66 ? -15.171 0.732 9.396 1.00 95.12 66 HIS A N 1
ATOM 526 C CA . HIS A 1 66 ? -13.931 0.143 8.883 1.00 95.12 66 HIS A CA 1
ATOM 527 C C . HIS A 1 66 ? -12.772 1.159 8.867 1.00 95.12 66 HIS A C 1
ATOM 529 O O . HIS A 1 66 ? -12.990 2.333 8.568 1.00 95.12 66 HIS A O 1
ATOM 535 N N . GLY A 1 67 ? -11.558 0.713 9.212 1.00 93.94 67 GLY A N 1
ATOM 536 C CA . GLY A 1 67 ? -10.340 1.537 9.222 1.00 93.94 67 GLY A CA 1
ATOM 537 C C . GLY A 1 67 ? -10.310 2.655 10.269 1.00 93.94 67 GLY A C 1
ATOM 538 O O . GLY A 1 67 ? -9.416 3.500 10.235 1.00 93.94 67 GLY A O 1
ATOM 539 N N . ASN A 1 68 ? -11.286 2.696 11.179 1.00 96.62 68 ASN A N 1
ATOM 540 C CA . ASN A 1 68 ? -11.285 3.598 12.322 1.00 96.62 68 ASN A CA 1
ATOM 541 C C . ASN A 1 68 ? -10.864 2.858 13.590 1.00 96.62 68 ASN A C 1
ATOM 543 O O . ASN A 1 68 ? -11.175 1.682 13.788 1.00 96.62 68 ASN A O 1
ATOM 547 N N . LEU A 1 69 ? -10.209 3.602 14.469 1.00 96.69 69 LEU A N 1
ATOM 548 C CA . LEU A 1 69 ? -9.847 3.212 15.814 1.00 96.69 69 LEU A CA 1
ATOM 549 C C . LEU A 1 69 ? -10.731 3.957 16.808 1.00 96.69 69 LEU A C 1
ATOM 551 O O . LEU A 1 69 ? -10.980 5.156 16.667 1.00 96.69 69 LEU A O 1
ATOM 555 N N . PHE A 1 70 ? -11.151 3.236 17.834 1.00 97.00 70 PHE A N 1
ATOM 556 C CA . PHE A 1 70 ? -11.796 3.766 19.015 1.00 97.00 70 PHE A CA 1
ATOM 557 C C . PHE A 1 70 ? -10.743 4.435 19.898 1.00 97.00 70 PHE A C 1
ATOM 559 O O . PHE A 1 70 ? -9.788 3.788 20.345 1.00 97.00 70 PHE A O 1
ATOM 566 N N . VAL A 1 71 ? -10.886 5.742 20.103 1.00 96.81 71 VAL A N 1
ATOM 567 C CA . VAL A 1 71 ? -9.917 6.561 20.835 1.00 96.81 71 VAL A CA 1
ATOM 568 C C . VAL A 1 71 ? -10.613 7.447 21.857 1.00 96.81 71 VAL A C 1
ATOM 570 O O . VAL A 1 71 ? -11.742 7.878 21.652 1.00 96.81 71 VAL A O 1
ATOM 573 N N . PHE A 1 72 ? -9.948 7.728 22.971 1.00 96.00 72 PHE A N 1
ATOM 574 C CA . PHE A 1 72 ? -10.396 8.718 23.940 1.00 96.00 72 PHE A CA 1
ATOM 575 C C . PHE A 1 72 ? -9.787 10.080 23.614 1.00 96.00 72 PHE A C 1
ATOM 577 O O . PHE A 1 72 ? -8.570 10.221 23.470 1.00 96.00 72 PHE A O 1
ATOM 584 N N . ASN A 1 73 ? -10.638 11.091 23.485 1.00 95.06 73 ASN A N 1
ATOM 585 C CA . ASN A 1 73 ? -10.216 12.458 23.250 1.00 95.06 73 ASN A CA 1
ATOM 586 C C . ASN A 1 73 ? -10.144 13.200 24.590 1.00 95.06 73 ASN A C 1
ATOM 588 O O . ASN A 1 73 ? -11.166 13.561 25.171 1.00 95.06 73 ASN A O 1
ATOM 592 N N . ASN A 1 74 ? -8.923 13.451 25.072 1.00 93.69 74 ASN A N 1
ATOM 593 C CA . ASN A 1 74 ? -8.683 14.144 26.343 1.00 93.69 74 ASN A CA 1
ATOM 594 C C . ASN A 1 74 ? -9.253 15.571 26.378 1.00 93.69 74 ASN A C 1
ATOM 596 O O . ASN A 1 74 ? -9.597 16.050 27.454 1.00 93.69 74 ASN A O 1
ATOM 600 N N . ALA A 1 75 ? -9.364 16.248 25.229 1.00 93.38 75 ALA A N 1
ATOM 601 C CA . ALA A 1 75 ? -9.867 17.619 25.167 1.00 93.38 75 ALA A CA 1
ATOM 602 C C . ALA A 1 75 ? -11.391 17.678 25.330 1.00 93.38 75 ALA A C 1
ATOM 604 O O . ALA A 1 75 ? -11.908 18.553 26.019 1.00 93.38 75 ALA A O 1
ATOM 605 N N . THR A 1 76 ? -12.119 16.738 24.722 1.00 92.12 76 THR A N 1
ATOM 606 C CA . THR A 1 76 ? -13.586 16.662 24.841 1.00 92.12 76 THR A CA 1
ATOM 607 C C . THR A 1 76 ? -14.033 15.794 26.017 1.00 92.12 76 THR A C 1
ATOM 609 O O . THR A 1 76 ? -15.189 15.854 26.435 1.00 92.12 76 THR A O 1
ATOM 612 N N . GLY A 1 77 ? -13.130 14.969 26.552 1.00 90.75 77 GLY A N 1
ATOM 613 C CA . GLY A 1 77 ? -13.406 14.014 27.616 1.00 90.75 77 GLY A CA 1
ATOM 614 C C . GLY A 1 77 ? -14.354 12.889 27.198 1.00 90.75 77 GLY A C 1
ATOM 615 O O . GLY A 1 77 ? -15.024 12.335 28.077 1.00 90.75 77 GLY A O 1
ATOM 616 N N . ARG A 1 78 ? -14.440 12.595 25.891 1.00 91.25 78 ARG A N 1
ATOM 617 C CA . ARG A 1 78 ? -15.328 11.596 25.274 1.00 91.25 78 ARG A CA 1
ATOM 618 C C . ARG A 1 78 ? -14.551 10.654 24.358 1.00 91.25 78 ARG A C 1
ATOM 620 O O . ARG A 1 78 ? -13.507 11.010 23.815 1.00 91.25 78 ARG A O 1
ATOM 627 N N . THR A 1 79 ? -15.087 9.457 24.163 1.00 94.81 79 THR A N 1
ATOM 628 C CA . THR A 1 79 ? -14.585 8.516 23.160 1.00 94.81 79 THR A CA 1
ATOM 629 C C . THR A 1 79 ? -15.095 8.884 21.772 1.00 94.81 79 THR A C 1
ATOM 631 O O . THR A 1 79 ? -16.267 9.225 21.619 1.00 94.81 79 THR A O 1
ATOM 634 N N . GLU A 1 80 ? -14.247 8.766 20.760 1.00 94.81 80 GLU A N 1
ATOM 635 C CA . GLU A 1 80 ? -14.565 9.043 19.361 1.00 94.81 80 GLU A CA 1
ATOM 636 C C . GLU A 1 80 ? -13.930 7.997 18.433 1.00 94.81 80 GLU A C 1
ATOM 638 O O . GLU A 1 80 ? -13.018 7.256 18.810 1.00 94.81 80 GLU A O 1
ATOM 643 N N . CYS A 1 81 ? -14.418 7.946 17.196 1.00 95.19 81 CYS A N 1
ATOM 644 C CA . CYS A 1 81 ? -13.832 7.136 16.137 1.00 95.19 81 CYS A CA 1
ATOM 645 C C . CYS A 1 81 ? -12.906 7.996 15.281 1.00 95.19 81 CYS A C 1
ATOM 647 O O . CYS A 1 81 ? -13.319 9.033 14.761 1.00 95.19 81 CYS A O 1
ATOM 649 N N . ARG A 1 82 ? -11.664 7.546 15.102 1.00 94.81 82 ARG A N 1
ATOM 650 C CA . ARG A 1 82 ? -10.661 8.248 14.295 1.00 94.81 82 ARG A CA 1
ATOM 651 C C . ARG A 1 82 ? -10.013 7.299 13.302 1.00 94.81 82 ARG A C 1
ATOM 653 O O . ARG A 1 82 ? -9.656 6.188 13.680 1.00 94.81 82 ARG A O 1
ATOM 660 N N . CYS A 1 83 ? -9.797 7.742 12.065 1.00 95.31 83 CYS A N 1
ATOM 661 C CA . CYS A 1 83 ? -9.079 6.936 11.080 1.00 95.31 83 CYS A CA 1
ATOM 662 C C . CYS A 1 83 ? -7.711 6.483 11.607 1.00 95.31 83 CYS A C 1
ATOM 664 O O . CYS A 1 83 ? -7.001 7.241 12.280 1.00 95.31 83 CYS A O 1
ATOM 666 N N . GLU A 1 84 ? -7.316 5.268 11.233 1.00 93.56 84 GLU A N 1
ATOM 667 C CA . GLU A 1 84 ? -5.934 4.818 11.361 1.00 93.56 84 GLU A CA 1
ATOM 668 C C . GLU A 1 84 ? -4.972 5.809 10.673 1.00 93.56 84 GLU A C 1
ATOM 670 O O . GLU A 1 84 ? -5.344 6.449 9.681 1.00 93.56 84 GLU A O 1
ATOM 675 N N . PRO A 1 85 ? -3.727 5.959 11.164 1.00 90.69 85 PRO A N 1
ATOM 676 C CA . PRO A 1 85 ? -2.748 6.849 10.545 1.00 90.69 85 PRO A CA 1
ATOM 677 C C . PRO A 1 85 ? -2.581 6.584 9.040 1.00 90.69 85 PRO A C 1
ATOM 679 O O . PRO A 1 85 ? -2.302 5.463 8.618 1.00 90.69 85 PRO A O 1
ATOM 682 N N . GLY A 1 86 ? -2.748 7.630 8.226 1.00 88.31 86 GLY A N 1
ATOM 683 C CA . GLY A 1 86 ? -2.680 7.542 6.760 1.00 88.31 86 GLY A CA 1
ATOM 684 C C . GLY A 1 86 ? -3.943 6.998 6.076 1.00 88.31 86 GLY A C 1
ATOM 685 O O . GLY A 1 86 ? -3.945 6.832 4.855 1.00 88.31 86 GLY A O 1
ATOM 686 N N . GLY A 1 87 ? -5.008 6.722 6.833 1.00 93.31 87 GLY A N 1
ATOM 687 C CA . GLY A 1 87 ? -6.331 6.408 6.301 1.00 93.31 87 GLY A CA 1
ATOM 688 C C . GLY A 1 87 ? -7.061 7.655 5.796 1.00 93.31 87 GLY A C 1
ATOM 689 O O . GLY A 1 87 ? -7.002 8.717 6.413 1.00 93.31 87 GLY A O 1
ATOM 690 N N . LEU A 1 88 ? -7.771 7.498 4.682 1.00 96.00 88 LEU A N 1
ATOM 691 C CA . LEU A 1 88 ? -8.631 8.495 4.058 1.00 96.00 88 LEU A CA 1
ATOM 692 C C . LEU A 1 88 ? -10.090 8.169 4.366 1.00 96.00 88 LEU A C 1
ATOM 694 O O . LEU A 1 88 ? -10.550 7.060 4.079 1.00 96.00 88 LEU A O 1
ATOM 698 N N . ARG A 1 89 ? -10.812 9.124 4.951 1.00 96.38 89 ARG A N 1
ATOM 699 C CA . ARG A 1 89 ? -12.220 8.972 5.335 1.00 96.38 89 ARG A CA 1
ATOM 700 C C . ARG A 1 89 ? -13.130 9.167 4.127 1.00 96.38 89 ARG A C 1
ATOM 702 O O . ARG A 1 89 ? -13.067 10.209 3.484 1.00 96.38 89 ARG A O 1
ATOM 709 N N . LEU A 1 90 ? -14.033 8.228 3.861 1.00 94.50 90 LEU A N 1
ATOM 710 C CA . LEU A 1 90 ? -15.108 8.421 2.885 1.00 94.50 90 LEU A CA 1
ATOM 711 C C . LEU A 1 90 ? -16.292 9.111 3.581 1.00 94.50 90 LEU A C 1
ATOM 713 O O . LEU A 1 90 ? -16.885 8.503 4.478 1.00 94.50 90 LEU A O 1
ATOM 717 N N . PRO A 1 91 ? -16.681 10.340 3.186 1.00 89.56 91 PRO A N 1
ATOM 718 C CA . PRO A 1 91 ? -17.732 11.096 3.874 1.00 89.56 91 PRO A CA 1
ATOM 719 C C . PRO A 1 91 ? -19.076 10.364 3.952 1.00 89.56 91 PRO A C 1
ATOM 721 O O . PRO A 1 91 ? -19.742 10.432 4.979 1.00 89.56 91 PRO A O 1
ATOM 724 N N . ALA A 1 92 ? -19.434 9.614 2.904 1.00 87.94 92 ALA A N 1
ATOM 725 C CA . ALA A 1 92 ? -20.718 8.919 2.805 1.00 87.94 92 ALA A CA 1
ATOM 726 C C . ALA A 1 92 ? -20.922 7.820 3.864 1.00 87.94 92 ALA A C 1
ATOM 728 O O . ALA A 1 92 ? -22.053 7.542 4.243 1.00 87.94 92 ALA A O 1
ATOM 729 N N . THR A 1 93 ? -19.847 7.178 4.334 1.00 91.50 93 THR A N 1
ATOM 730 C CA . THR A 1 93 ? -19.933 6.037 5.269 1.00 91.50 93 THR A CA 1
ATOM 731 C C . THR A 1 93 ? -19.177 6.262 6.576 1.00 91.50 93 THR A C 1
ATOM 733 O O . THR A 1 93 ? -19.343 5.499 7.523 1.00 91.50 93 THR A O 1
ATOM 736 N N . GLY A 1 94 ? -18.288 7.258 6.632 1.00 92.19 94 GLY A N 1
ATOM 737 C CA . GLY A 1 94 ? -17.351 7.448 7.739 1.00 92.19 94 GLY A CA 1
ATOM 738 C C . GLY A 1 94 ? -16.264 6.369 7.836 1.00 92.19 94 GLY A C 1
ATOM 739 O O . GLY A 1 94 ? -15.406 6.455 8.714 1.00 92.19 94 GLY A O 1
ATOM 740 N N . ALA A 1 95 ? -16.262 5.370 6.947 1.00 95.88 95 ALA A N 1
ATOM 741 C CA . ALA A 1 95 ? -15.205 4.372 6.865 1.00 95.88 95 ALA A CA 1
ATOM 742 C C . ALA A 1 95 ? -13.914 4.992 6.322 1.00 95.88 95 ALA A C 1
ATOM 744 O O . ALA A 1 95 ? -13.945 5.876 5.463 1.00 95.88 95 ALA A O 1
ATOM 745 N N . CYS A 1 96 ? -12.781 4.498 6.806 1.00 96.12 96 CYS A N 1
ATOM 746 C CA . CYS A 1 96 ? -11.467 4.911 6.352 1.00 96.12 96 CYS A CA 1
ATOM 747 C C . CYS A 1 96 ? -10.787 3.782 5.580 1.00 96.12 96 CYS A C 1
ATOM 749 O O . CYS A 1 96 ? -10.882 2.600 5.931 1.00 96.12 96 CYS A O 1
ATOM 751 N N . TYR A 1 97 ? -10.073 4.166 4.529 1.00 95.19 97 TYR A N 1
ATOM 752 C CA . TYR A 1 97 ? -9.290 3.262 3.697 1.00 95.19 97 TYR A CA 1
ATOM 753 C C . TYR A 1 97 ? -7.920 3.865 3.445 1.00 95.19 97 TYR A C 1
ATOM 755 O O . TYR A 1 97 ? -7.765 5.079 3.344 1.00 95.19 97 TYR A O 1
ATOM 763 N N . ARG A 1 98 ? -6.900 3.021 3.332 1.00 93.94 98 ARG A N 1
ATOM 764 C CA . ARG A 1 98 ? -5.561 3.487 2.981 1.00 93.94 98 ARG A CA 1
ATOM 765 C C . ARG A 1 98 ? -5.572 4.026 1.549 1.00 93.94 98 ARG A C 1
ATOM 767 O O . ARG A 1 98 ? -6.157 3.407 0.658 1.00 93.94 98 ARG A O 1
ATOM 774 N N . GLY A 1 99 ? -4.909 5.155 1.320 1.00 94.62 99 GLY A N 1
ATOM 775 C CA . GLY A 1 99 ? -4.798 5.712 -0.028 1.00 94.62 99 GLY A CA 1
ATOM 776 C C . GLY A 1 99 ? -4.133 4.739 -1.009 1.00 94.62 99 GLY A C 1
ATOM 777 O O . GLY A 1 99 ? -3.217 4.008 -0.634 1.00 94.62 99 GLY A O 1
ATOM 778 N N . TYR A 1 100 ? -4.574 4.775 -2.265 1.00 95.69 100 TYR A N 1
ATOM 779 C CA . TYR A 1 100 ? -4.153 3.928 -3.386 1.00 95.69 100 TYR A CA 1
ATOM 780 C C . TYR A 1 100 ? -4.440 2.433 -3.191 1.00 95.69 100 TYR A C 1
ATOM 782 O O . TYR A 1 100 ? -3.860 1.585 -3.868 1.00 95.69 100 TYR A O 1
ATOM 790 N N . THR A 1 101 ? -5.356 2.097 -2.285 1.00 95.31 101 THR A N 1
ATOM 791 C CA . THR A 1 101 ? -5.970 0.767 -2.198 1.00 95.31 101 THR A CA 1
ATOM 792 C C . THR A 1 101 ? -7.367 0.813 -2.808 1.00 95.31 101 THR A C 1
ATOM 794 O O . THR A 1 101 ? -7.967 1.887 -2.874 1.00 95.31 101 THR A O 1
ATOM 797 N N . GLN A 1 102 ? -7.898 -0.332 -3.244 1.00 94.44 102 GLN A N 1
ATOM 798 C CA . GLN A 1 102 ? -9.253 -0.391 -3.807 1.00 94.44 102 GLN A CA 1
ATOM 799 C C . GLN A 1 102 ? -10.308 0.107 -2.802 1.00 94.44 102 GLN A C 1
ATOM 801 O O . GLN A 1 102 ? -11.186 0.890 -3.153 1.00 94.44 102 GLN A O 1
ATOM 806 N N . GLY A 1 103 ? -10.204 -0.305 -1.535 1.00 92.38 103 GLY A N 1
ATOM 807 C CA . GLY A 1 103 ? -11.147 0.086 -0.488 1.00 92.38 103 GLY A CA 1
ATOM 808 C C . GLY A 1 103 ? -12.604 -0.213 -0.859 1.00 92.38 103 GLY A C 1
ATOM 809 O O . GLY A 1 103 ? -12.913 -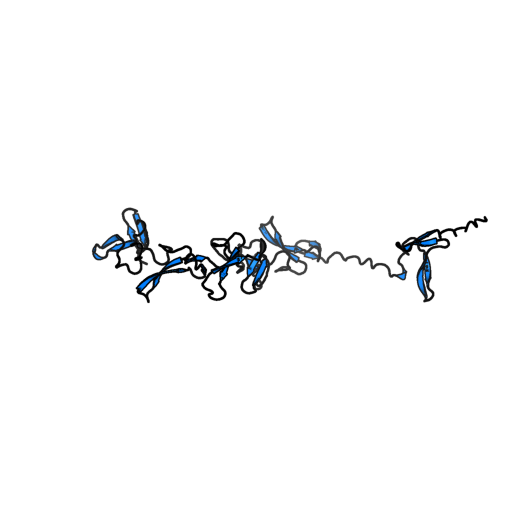1.318 -1.295 1.00 92.38 103 GLY A O 1
ATOM 810 N N . ALA A 1 104 ? -13.485 0.777 -0.689 1.00 93.94 104 ALA A N 1
ATOM 811 C CA . ALA A 1 104 ? -14.893 0.703 -1.099 1.00 93.94 104 ALA A CA 1
ATOM 812 C C . ALA A 1 104 ? -15.145 1.097 -2.570 1.00 93.94 104 ALA A C 1
ATOM 814 O O . ALA A 1 104 ? -16.301 1.194 -2.977 1.00 93.94 104 ALA A O 1
ATOM 815 N N . CYS A 1 105 ? -14.099 1.369 -3.355 1.00 95.00 105 CYS A N 1
ATOM 816 C CA . CYS A 1 105 ? -14.239 1.753 -4.757 1.00 95.00 105 CYS A CA 1
ATOM 817 C C . CYS A 1 105 ? -14.488 0.537 -5.661 1.00 95.00 105 CYS A C 1
ATOM 819 O O . CYS A 1 105 ? -14.242 -0.616 -5.284 1.00 95.00 105 CYS A O 1
ATOM 821 N N . ALA A 1 106 ? -14.969 0.802 -6.878 1.00 96.00 106 ALA A N 1
ATOM 822 C CA . ALA A 1 106 ? -15.203 -0.236 -7.872 1.00 96.00 106 ALA A CA 1
ATOM 823 C C . ALA A 1 106 ? -13.891 -0.910 -8.323 1.00 96.00 106 ALA A C 1
ATOM 825 O O . ALA A 1 106 ? -12.786 -0.410 -8.100 1.00 96.00 106 ALA A O 1
ATOM 826 N N . GLY A 1 107 ? -14.007 -2.068 -8.978 1.00 95.56 107 GLY A N 1
ATOM 827 C CA . GLY A 1 107 ? -12.848 -2.768 -9.534 1.00 95.56 107 GLY A CA 1
ATOM 828 C C . GLY A 1 107 ? -12.089 -1.891 -10.536 1.00 95.56 107 GLY A C 1
ATOM 829 O O . GLY A 1 107 ? -12.695 -1.278 -11.407 1.00 95.56 107 GLY A O 1
ATOM 830 N N . GLY A 1 108 ? -10.762 -1.832 -10.406 1.00 94.00 108 GLY A N 1
ATOM 831 C CA . GLY A 1 108 ? -9.914 -0.959 -11.228 1.00 94.00 108 GLY A CA 1
ATOM 832 C C . GLY A 1 108 ? -9.785 0.475 -10.705 1.00 94.00 108 GLY A C 1
ATOM 833 O O . GLY A 1 108 ? -9.014 1.246 -11.267 1.00 94.00 108 GLY A O 1
ATOM 834 N N . GLN A 1 109 ? -10.467 0.819 -9.612 1.00 96.94 109 GLN A N 1
ATOM 835 C CA . GLN A 1 109 ? -10.340 2.106 -8.935 1.00 96.94 109 GLN A CA 1
ATOM 836 C C . GLN A 1 109 ? -9.579 1.971 -7.616 1.00 96.94 109 GLN A C 1
ATOM 838 O O . GLN A 1 109 ? -9.453 0.883 -7.050 1.00 96.94 109 GLN A O 1
ATOM 843 N N . PHE A 1 110 ? -9.092 3.095 -7.103 1.00 96.50 110 PHE A N 1
ATOM 844 C CA . PHE A 1 110 ? -8.546 3.198 -5.757 1.00 96.50 110 PHE A CA 1
ATOM 845 C C . PHE A 1 110 ? -8.987 4.487 -5.059 1.00 96.50 110 PHE A C 1
ATOM 847 O O . PHE A 1 110 ? -9.452 5.437 -5.689 1.00 96.50 110 PHE A O 1
ATOM 854 N N . VAL A 1 111 ? -8.814 4.526 -3.740 1.00 96.31 111 VAL A N 1
ATOM 855 C CA . VAL A 1 111 ? -9.088 5.714 -2.924 1.00 96.31 111 VAL A CA 1
ATOM 856 C C . VAL A 1 111 ? -7.905 6.681 -3.010 1.00 96.31 111 VAL A C 1
ATOM 858 O O . VAL A 1 111 ? -6.790 6.312 -2.649 1.00 96.31 111 VAL A O 1
ATOM 861 N N . VAL A 1 112 ? -8.122 7.926 -3.429 1.00 96.12 112 VAL A N 1
ATOM 862 C CA . VAL A 1 112 ? -7.113 9.004 -3.399 1.00 96.12 112 VAL A CA 1
ATOM 863 C C . VAL A 1 112 ? -7.527 10.133 -2.463 1.00 96.12 112 VAL A C 1
ATOM 865 O O . VAL A 1 112 ? -8.721 10.271 -2.191 1.00 96.12 112 VAL A O 1
ATOM 868 N N . PRO A 1 113 ? -6.574 10.939 -1.958 1.00 95.88 113 PRO A N 1
ATOM 869 C CA . PRO A 1 113 ? -6.906 12.147 -1.212 1.00 95.88 113 PRO A CA 1
ATOM 870 C C . PRO A 1 113 ? -7.776 13.086 -2.052 1.00 95.88 113 PRO A C 1
ATOM 872 O O . PRO A 1 113 ? -7.497 13.285 -3.237 1.00 95.88 113 PRO A O 1
ATOM 875 N N . ALA A 1 114 ? -8.806 13.667 -1.442 1.00 94.12 114 ALA A N 1
ATOM 876 C CA . ALA A 1 114 ? -9.576 14.738 -2.061 1.00 94.12 114 ALA A CA 1
ATOM 877 C C . ALA A 1 114 ? -8.707 16.001 -2.215 1.00 94.12 114 ALA A C 1
ATOM 879 O O . ALA A 1 114 ? -7.775 16.224 -1.438 1.00 94.12 114 ALA A O 1
ATOM 880 N N . ALA A 1 115 ? -8.989 16.808 -3.240 1.00 90.69 115 ALA A N 1
ATOM 881 C CA . ALA A 1 115 ? -8.182 17.986 -3.570 1.00 90.69 115 ALA A CA 1
ATOM 882 C C . ALA A 1 115 ? -8.342 19.125 -2.548 1.00 90.69 115 ALA A C 1
ATOM 884 O O . ALA A 1 115 ? -7.390 19.850 -2.273 1.00 90.69 115 ALA A O 1
ATOM 885 N N . ASP A 1 116 ? -9.544 19.266 -2.001 1.00 91.81 116 ASP A N 1
ATOM 886 C CA . ASP A 1 116 ? -9.945 20.249 -0.998 1.00 91.81 116 ASP A CA 1
ATOM 887 C C . ASP A 1 116 ? -9.591 19.800 0.425 1.00 91.81 116 ASP A C 1
ATOM 889 O O . ASP A 1 116 ? -9.088 20.588 1.221 1.00 91.81 116 ASP A O 1
ATOM 893 N N . GLU A 1 117 ? -9.796 18.518 0.731 1.00 91.06 117 GLU A N 1
ATOM 894 C CA . GLU A 1 117 ? -9.577 17.957 2.063 1.00 91.06 117 GLU A CA 1
ATOM 895 C C . GLU A 1 117 ? -8.734 16.671 2.009 1.00 91.06 117 GLU A C 1
ATOM 897 O O . GLU A 1 117 ? -9.277 15.568 1.896 1.00 91.06 117 GLU A O 1
ATOM 902 N N . PRO A 1 118 ? -7.400 16.751 2.179 1.00 88.88 118 PRO A N 1
ATOM 903 C CA . PRO A 1 118 ? -6.490 15.612 2.001 1.00 88.88 118 PRO A CA 1
ATOM 904 C C . PRO A 1 118 ? -6.699 14.431 2.964 1.00 88.88 118 PRO A C 1
ATOM 906 O O . PRO A 1 118 ? -6.105 13.370 2.778 1.00 88.88 118 PRO A O 1
ATOM 909 N N . ARG A 1 119 ? -7.502 14.606 4.023 1.00 91.56 119 ARG A N 1
ATOM 910 C CA . ARG A 1 119 ? -7.905 13.529 4.949 1.00 91.56 119 ARG A CA 1
ATOM 911 C C . ARG A 1 119 ? -9.145 12.772 4.473 1.00 91.56 119 ARG A C 1
ATOM 913 O O . ARG A 1 119 ? -9.433 11.692 4.995 1.00 91.56 119 ARG A O 1
ATOM 920 N N . HIS A 1 120 ? -9.872 13.318 3.506 1.00 95.38 120 HIS A N 1
ATOM 921 C CA . HIS A 1 120 ? -10.996 12.662 2.864 1.00 95.38 120 HIS A CA 1
ATOM 922 C C . HIS A 1 120 ? -10.537 11.885 1.631 1.00 95.38 120 HIS A C 1
ATOM 924 O O . HIS A 1 120 ? -9.562 12.236 0.968 1.00 95.38 120 HIS A O 1
ATOM 930 N N . GLY A 1 121 ? -11.229 10.782 1.366 1.00 95.44 121 GLY A N 1
ATOM 931 C CA . GLY A 1 121 ? -10.966 9.904 0.236 1.00 95.44 121 GLY A CA 1
ATOM 932 C C . GLY A 1 121 ? -12.046 10.020 -0.828 1.00 95.44 121 GLY A C 1
ATOM 933 O O . GLY A 1 121 ? -13.234 10.019 -0.503 1.00 95.44 121 GLY A O 1
ATOM 934 N N . VAL A 1 122 ? -11.628 10.045 -2.090 1.00 95.88 122 VAL A N 1
ATOM 935 C CA . VAL A 1 122 ? -12.499 9.916 -3.266 1.00 95.88 122 VAL A CA 1
ATOM 936 C C . VAL A 1 122 ? -12.033 8.748 -4.131 1.00 95.88 122 VAL A C 1
ATOM 938 O O . VAL A 1 122 ? -10.855 8.389 -4.118 1.00 95.88 122 VAL A O 1
ATOM 941 N N . CYS A 1 123 ? -12.955 8.127 -4.864 1.00 95.94 123 CYS A N 1
ATOM 942 C CA . CYS A 1 123 ? -12.614 7.054 -5.793 1.00 95.94 123 CYS A CA 1
ATOM 943 C C . CYS A 1 123 ? -12.101 7.634 -7.111 1.00 95.94 123 CYS A C 1
ATOM 945 O O . CYS A 1 123 ? -12.725 8.528 -7.679 1.00 95.94 123 CYS A O 1
ATOM 947 N N . ALA A 1 124 ? -10.982 7.103 -7.592 1.00 96.06 124 ALA A N 1
ATOM 948 C CA . ALA A 1 124 ? -10.396 7.451 -8.878 1.00 96.06 124 ALA A CA 1
ATOM 949 C C . ALA A 1 124 ? -9.937 6.187 -9.609 1.00 96.06 124 ALA A C 1
ATOM 951 O O . ALA A 1 124 ? -9.557 5.199 -8.974 1.00 96.06 124 ALA A O 1
ATOM 952 N N . ASP A 1 125 ? -9.951 6.224 -10.938 1.00 97.56 125 ASP A N 1
ATOM 953 C CA . ASP A 1 125 ? -9.455 5.122 -11.758 1.00 97.56 125 ASP A CA 1
ATOM 954 C C . ASP A 1 125 ? -7.950 4.935 -11.564 1.00 97.56 125 ASP A C 1
ATOM 956 O O . ASP A 1 125 ? -7.188 5.901 -11.492 1.00 97.56 125 ASP A O 1
ATOM 960 N N . ASN A 1 126 ? -7.511 3.679 -11.496 1.00 96.62 126 ASN A N 1
ATOM 961 C CA . ASN A 1 126 ? -6.097 3.350 -11.474 1.00 96.62 126 ASN A CA 1
ATOM 962 C C . ASN A 1 126 ? -5.525 3.450 -12.899 1.00 96.62 126 ASN A C 1
ATOM 964 O O . ASN A 1 126 ? -5.847 2.604 -13.736 1.00 96.62 126 ASN A O 1
ATOM 968 N N . PRO A 1 127 ? -4.636 4.420 -13.190 1.00 96.75 127 PRO A N 1
ATOM 969 C CA . PRO A 1 127 ? -4.077 4.577 -14.530 1.00 96.75 127 PRO A CA 1
ATOM 970 C C . PRO A 1 127 ? -2.997 3.531 -14.851 1.00 96.75 127 PRO A C 1
ATOM 972 O O . PRO A 1 127 ? -2.550 3.433 -15.995 1.00 96.75 127 PRO A O 1
ATOM 975 N N . CYS A 1 128 ? -2.528 2.778 -13.852 1.00 96.88 128 CYS A N 1
ATOM 976 C CA . CYS A 1 128 ? -1.394 1.879 -13.998 1.00 96.88 128 CYS A CA 1
ATOM 977 C C . CYS A 1 128 ? -1.798 0.528 -14.574 1.00 96.88 128 CYS A C 1
ATOM 979 O O . CYS A 1 128 ? -2.816 -0.066 -14.211 1.00 96.88 128 CYS A O 1
ATOM 981 N N . ARG A 1 129 ? -0.942 -0.004 -15.450 1.00 96.12 129 ARG A N 1
ATOM 982 C CA . ARG A 1 129 ? -1.134 -1.341 -16.011 1.00 96.12 129 ARG A CA 1
ATOM 983 C C . ARG A 1 129 ? -0.728 -2.408 -14.998 1.00 96.12 129 ARG A C 1
ATOM 985 O O . ARG A 1 129 ? -0.076 -2.154 -13.985 1.00 96.12 129 ARG A O 1
ATOM 992 N N . ARG A 1 130 ? -1.082 -3.659 -15.291 1.00 93.50 130 ARG A N 1
ATOM 993 C CA . ARG A 1 130 ? -0.651 -4.802 -14.480 1.00 93.50 130 ARG A CA 1
ATOM 994 C C . ARG A 1 130 ? 0.883 -4.850 -14.400 1.00 93.50 130 ARG A C 1
ATOM 996 O O . ARG A 1 130 ? 1.552 -4.853 -15.428 1.00 93.50 130 ARG A O 1
ATOM 1003 N N . GLY A 1 131 ? 1.415 -4.942 -13.181 1.00 92.56 131 GLY A N 1
ATOM 1004 C CA . GLY A 1 131 ? 2.861 -4.944 -12.917 1.00 92.56 131 GLY A CA 1
ATOM 1005 C C . GLY A 1 131 ? 3.473 -3.553 -12.715 1.00 92.56 131 GLY A C 1
ATOM 1006 O O . GLY A 1 131 ? 4.678 -3.453 -12.489 1.00 92.56 131 GLY A O 1
ATOM 1007 N N . GLU A 1 132 ? 2.661 -2.495 -12.764 1.00 97.00 132 GLU A N 1
ATOM 1008 C CA . GLU A 1 132 ? 3.062 -1.121 -12.463 1.00 97.00 132 GLU A CA 1
ATOM 1009 C C . GLU A 1 132 ? 2.411 -0.627 -11.168 1.00 97.00 132 GLU A C 1
ATOM 1011 O O . GLU A 1 132 ? 1.335 -1.082 -10.772 1.00 97.00 132 GLU A O 1
ATOM 1016 N N . LEU A 1 133 ? 3.085 0.312 -10.510 1.00 97.44 133 LEU A N 1
ATOM 1017 C CA . LEU A 1 133 ? 2.631 0.967 -9.291 1.00 97.44 133 LEU A CA 1
ATOM 1018 C C . LEU A 1 133 ? 2.632 2.480 -9.471 1.00 97.44 133 LEU A C 1
ATOM 1020 O O . LEU A 1 133 ? 3.535 3.039 -10.094 1.00 97.44 133 LEU A O 1
ATOM 1024 N N . PHE A 1 134 ? 1.624 3.130 -8.899 1.00 97.69 134 PHE A N 1
ATOM 1025 C CA . PHE A 1 134 ? 1.438 4.570 -8.958 1.00 97.69 134 PHE A CA 1
ATOM 1026 C C . PHE A 1 134 ? 2.322 5.268 -7.925 1.00 97.69 134 PHE A C 1
ATOM 1028 O O . PHE A 1 134 ? 2.271 4.941 -6.737 1.00 97.69 134 PHE A O 1
ATOM 1035 N N . PHE A 1 135 ? 3.105 6.252 -8.357 1.00 97.38 135 PHE A N 1
ATOM 1036 C CA . PHE A 1 135 ? 3.910 7.107 -7.491 1.00 97.38 135 PHE A CA 1
ATOM 1037 C C . PHE A 1 135 ? 3.262 8.489 -7.389 1.00 97.38 135 PHE A C 1
ATOM 1039 O O . PHE A 1 135 ? 3.330 9.282 -8.324 1.00 97.38 135 PHE A O 1
ATOM 1046 N N . PRO A 1 136 ? 2.663 8.839 -6.238 1.00 94.25 136 PRO A N 1
ATOM 1047 C CA . PRO A 1 136 ? 2.018 10.143 -6.074 1.00 94.25 136 PRO A CA 1
ATOM 1048 C C . PRO A 1 136 ? 2.978 11.329 -6.152 1.00 94.25 136 PRO A C 1
ATOM 1050 O O . PRO A 1 136 ? 2.543 12.447 -6.389 1.00 94.25 136 PRO A O 1
ATOM 1053 N N . THR A 1 137 ? 4.274 11.090 -5.942 1.00 93.88 137 THR A N 1
ATOM 1054 C CA . THR A 1 137 ? 5.325 12.113 -5.977 1.00 93.88 137 THR A CA 1
ATOM 1055 C C . THR A 1 137 ? 5.528 12.714 -7.361 1.00 93.88 137 THR A C 1
ATOM 1057 O O . THR A 1 137 ? 5.843 13.892 -7.463 1.00 93.88 137 THR A O 1
ATOM 1060 N N . ASP A 1 138 ? 5.373 11.914 -8.417 1.00 95.56 138 ASP A N 1
ATOM 1061 C CA . ASP A 1 138 ? 5.529 12.357 -9.806 1.00 95.56 138 ASP A CA 1
ATOM 1062 C C . ASP A 1 138 ? 4.267 12.134 -10.656 1.00 95.56 138 ASP A C 1
ATOM 1064 O O . ASP A 1 138 ? 4.240 12.509 -11.828 1.00 95.56 138 ASP A O 1
ATOM 1068 N N . GLY A 1 139 ? 3.223 11.537 -10.072 1.00 95.25 139 GLY A N 1
ATOM 1069 C CA . GLY A 1 139 ? 1.954 11.248 -10.731 1.00 95.25 139 GLY A CA 1
ATOM 1070 C C . GLY A 1 139 ? 2.053 10.171 -11.811 1.00 95.25 139 GLY A C 1
ATOM 1071 O O . GLY A 1 139 ? 1.205 10.135 -12.702 1.00 95.25 139 GLY A O 1
ATOM 1072 N N . ARG A 1 140 ? 3.090 9.321 -11.788 1.00 97.12 140 ARG A N 1
ATOM 1073 C CA . ARG A 1 140 ? 3.361 8.335 -12.846 1.00 97.12 140 ARG A CA 1
ATOM 1074 C C . ARG A 1 140 ? 3.307 6.899 -12.345 1.00 97.12 140 ARG A C 1
ATOM 1076 O O . ARG A 1 140 ? 3.428 6.604 -11.158 1.00 97.12 140 ARG A O 1
ATOM 1083 N N . CYS A 1 141 ? 3.139 5.992 -13.299 1.00 97.94 141 CYS A N 1
ATOM 1084 C CA . CYS A 1 141 ? 3.198 4.557 -13.082 1.00 97.94 141 CYS A CA 1
ATOM 1085 C C . CYS A 1 141 ? 4.597 4.044 -13.411 1.00 97.94 141 CYS A C 1
ATOM 1087 O O . CYS A 1 141 ? 5.132 4.335 -14.480 1.00 97.94 141 CYS A O 1
ATOM 1089 N N . HIS A 1 142 ? 5.172 3.258 -12.506 1.00 97.75 142 HIS A N 1
ATOM 1090 C CA . HIS A 1 142 ? 6.490 2.657 -12.691 1.00 97.75 142 HIS A CA 1
ATOM 1091 C C . HIS A 1 142 ? 6.421 1.150 -12.488 1.00 97.75 142 HIS A C 1
ATOM 1093 O O . HIS A 1 142 ? 5.693 0.663 -11.621 1.00 97.75 142 HIS A O 1
ATOM 1099 N N . ARG A 1 143 ? 7.178 0.398 -13.287 1.00 96.81 143 ARG A N 1
ATOM 1100 C CA . ARG A 1 143 ? 7.171 -1.068 -13.246 1.00 96.81 143 ARG A CA 1
ATOM 1101 C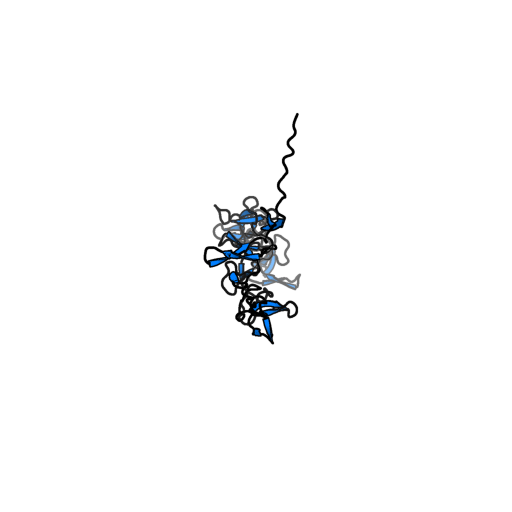 C . ARG A 1 143 ? 7.902 -1.598 -12.026 1.00 96.81 143 ARG A C 1
ATOM 1103 O O . ARG A 1 143 ? 8.995 -1.145 -11.695 1.00 96.81 143 ARG A O 1
ATOM 1110 N N . VAL A 1 144 ? 7.318 -2.611 -11.395 1.00 95.31 144 VAL A N 1
ATOM 1111 C CA . VAL A 1 144 ? 7.946 -3.324 -10.278 1.00 95.31 144 VAL A CA 1
ATOM 1112 C C . VAL A 1 144 ? 9.255 -3.970 -10.742 1.00 95.31 144 VAL A C 1
ATOM 1114 O O . VAL A 1 144 ? 9.295 -4.636 -11.775 1.00 95.31 144 VAL A O 1
ATOM 1117 N N . GLY A 1 145 ? 10.329 -3.784 -9.971 1.00 94.38 145 GLY A N 1
ATOM 1118 C CA . GLY A 1 145 ? 11.664 -4.299 -10.296 1.00 94.38 145 GLY A CA 1
ATOM 1119 C C . GLY A 1 145 ? 12.481 -3.429 -11.262 1.00 94.38 145 GLY A C 1
ATOM 1120 O O . GLY A 1 145 ? 13.596 -3.815 -11.621 1.00 94.38 145 GLY A O 1
ATOM 1121 N N . GLU A 1 146 ? 11.972 -2.261 -11.662 1.00 94.94 146 GLU A N 1
ATOM 1122 C CA . GLU A 1 146 ? 12.739 -1.227 -12.366 1.00 94.94 146 GLU A CA 1
ATOM 1123 C C . GLU A 1 146 ? 13.182 -0.114 -11.409 1.00 94.94 146 GLU A C 1
ATOM 1125 O O . GLU A 1 146 ? 12.677 0.002 -10.288 1.00 94.94 146 GLU A O 1
ATOM 1130 N N . ARG A 1 147 ? 14.146 0.715 -11.837 1.00 94.94 147 ARG A N 1
ATOM 1131 C CA . ARG A 1 147 ? 14.626 1.832 -11.005 1.00 94.94 147 ARG A CA 1
ATOM 1132 C C . ARG A 1 147 ? 13.537 2.880 -10.774 1.00 94.94 147 ARG A C 1
ATOM 1134 O O . ARG A 1 147 ? 13.386 3.347 -9.653 1.00 94.94 147 ARG A O 1
ATOM 1141 N N . GLY A 1 148 ? 12.791 3.253 -11.816 1.00 94.12 148 GLY A N 1
ATOM 1142 C CA . GLY A 1 148 ? 11.772 4.303 -11.725 1.00 94.12 148 GLY A CA 1
ATOM 1143 C C . GLY A 1 148 ? 12.308 5.583 -11.050 1.00 94.12 148 GLY A C 1
ATOM 1144 O O . GLY A 1 148 ? 13.433 5.997 -11.363 1.00 94.12 148 GLY A O 1
ATOM 1145 N N . PRO A 1 149 ? 11.557 6.183 -10.103 1.00 96.56 149 PRO A N 1
ATOM 1146 C CA . PRO A 1 149 ? 11.974 7.364 -9.352 1.00 96.56 149 PRO A CA 1
ATOM 1147 C C . PRO A 1 149 ? 12.853 7.011 -8.136 1.00 96.56 149 PRO A C 1
ATOM 1149 O O . PRO A 1 149 ? 13.174 7.885 -7.333 1.00 96.56 149 PRO A O 1
ATOM 1152 N N . CYS A 1 150 ? 13.226 5.739 -7.961 1.00 96.88 150 CYS A N 1
ATOM 1153 C CA . CYS A 1 150 ? 13.956 5.280 -6.789 1.00 96.88 150 CYS A CA 1
ATOM 1154 C C . CYS A 1 150 ? 15.449 5.626 -6.844 1.00 96.88 150 CYS A C 1
ATOM 1156 O O . CYS A 1 150 ? 16.049 5.676 -7.926 1.00 96.88 150 CYS A O 1
ATOM 1158 N N . PRO A 1 151 ? 16.077 5.836 -5.671 1.00 96.25 151 PRO A N 1
ATOM 1159 C CA . PRO A 1 151 ? 17.509 6.080 -5.590 1.00 96.25 151 PRO A CA 1
ATOM 1160 C C . PRO A 1 151 ? 18.313 4.855 -6.044 1.00 96.25 151 PRO A C 1
ATOM 1162 O O . PRO A 1 151 ? 17.814 3.729 -6.102 1.00 96.25 151 PRO A O 1
ATOM 1165 N N . ALA A 1 152 ? 19.593 5.071 -6.353 1.00 95.56 152 ALA A N 1
ATOM 1166 C CA . ALA A 1 152 ? 20.490 3.996 -6.765 1.00 95.56 152 ALA A CA 1
ATOM 1167 C C . ALA A 1 152 ? 20.551 2.871 -5.714 1.00 95.56 152 ALA A C 1
ATOM 1169 O O . ALA A 1 152 ? 20.651 3.124 -4.515 1.00 95.56 152 ALA A O 1
ATOM 1170 N N . GLY A 1 153 ? 20.501 1.623 -6.183 1.00 96.19 153 GLY A N 1
ATOM 1171 C CA . GLY A 1 153 ? 20.478 0.434 -5.329 1.00 96.19 153 GLY A CA 1
ATOM 1172 C C . GLY A 1 153 ? 19.102 0.085 -4.754 1.00 96.19 153 GLY A C 1
ATOM 1173 O O . GLY A 1 153 ? 18.992 -0.894 -4.019 1.00 96.19 153 GLY A O 1
ATOM 1174 N N . GLN A 1 154 ? 18.057 0.840 -5.096 1.00 97.56 154 GLN A N 1
ATOM 1175 C CA . GLN A 1 154 ? 16.667 0.517 -4.795 1.00 97.56 154 GLN A CA 1
ATOM 1176 C C . GLN A 1 154 ? 15.856 0.407 -6.080 1.00 97.56 154 GLN A C 1
ATOM 1178 O O . GLN A 1 154 ? 16.207 0.977 -7.113 1.00 97.56 154 GLN A O 1
ATOM 1183 N N . LEU A 1 155 ? 14.750 -0.325 -5.999 1.00 97.56 155 LEU A N 1
ATOM 1184 C CA . LEU A 1 155 ? 13.823 -0.502 -7.106 1.00 97.56 155 LEU A CA 1
ATOM 1185 C C . LEU A 1 155 ? 12.396 -0.250 -6.640 1.00 97.56 155 LEU A C 1
ATOM 1187 O O . LEU A 1 155 ? 12.088 -0.260 -5.442 1.00 97.56 155 LEU A O 1
ATOM 1191 N N . VAL A 1 156 ? 11.524 -0.056 -7.620 1.00 97.25 156 VAL A N 1
ATOM 1192 C CA . VAL A 1 156 ? 10.084 0.010 -7.418 1.00 97.25 156 VAL A CA 1
ATOM 1193 C C . VAL A 1 156 ? 9.598 -1.330 -6.871 1.00 97.25 156 VAL A C 1
ATOM 1195 O O . VAL A 1 156 ? 9.811 -2.384 -7.478 1.00 97.25 156 VAL A O 1
ATOM 1198 N N . HIS A 1 157 ? 8.920 -1.289 -5.730 1.00 95.06 157 HIS A N 1
ATOM 1199 C CA . HIS A 1 157 ? 8.313 -2.447 -5.088 1.00 95.06 157 HIS A CA 1
ATOM 1200 C C . HIS A 1 157 ? 6.995 -2.066 -4.405 1.00 95.06 157 HIS A C 1
ATOM 1202 O O . HIS A 1 157 ? 6.674 -0.887 -4.242 1.00 95.06 157 HIS A O 1
ATOM 1208 N N . TYR A 1 158 ? 6.229 -3.083 -4.017 1.00 92.19 158 TYR A N 1
ATOM 1209 C CA . TYR A 1 158 ? 5.002 -2.907 -3.248 1.00 92.19 158 TYR A CA 1
ATOM 1210 C C . TYR A 1 158 ? 5.317 -2.410 -1.838 1.00 92.19 158 TYR A C 1
ATOM 1212 O O . TYR A 1 158 ? 6.197 -2.960 -1.174 1.00 92.19 158 TYR A O 1
ATOM 1220 N N . GLU A 1 159 ? 4.567 -1.419 -1.357 1.00 88.75 159 GLU A N 1
ATOM 1221 C CA . GLU A 1 159 ? 4.653 -1.024 0.048 1.00 88.75 159 GLU A CA 1
ATOM 1222 C C . GLU A 1 159 ? 4.249 -2.182 0.988 1.00 88.75 159 GLU A C 1
ATOM 1224 O O . GLU A 1 159 ? 3.404 -3.011 0.633 1.00 88.75 159 GLU A O 1
ATOM 1229 N N . PRO A 1 160 ? 4.819 -2.262 2.204 1.00 83.88 160 PRO A N 1
ATOM 1230 C CA . PRO A 1 160 ? 4.457 -3.291 3.171 1.00 83.88 160 PRO A CA 1
ATOM 1231 C C . PRO A 1 160 ? 3.050 -3.033 3.728 1.00 83.88 160 PRO A C 1
ATOM 1233 O O . PRO A 1 160 ? 2.863 -2.293 4.694 1.00 83.88 160 PRO A O 1
ATOM 1236 N N . TYR A 1 161 ? 2.049 -3.666 3.119 1.00 84.31 161 TYR A N 1
ATOM 1237 C CA . TYR A 1 161 ? 0.643 -3.566 3.503 1.00 84.31 161 TYR A CA 1
ATOM 1238 C C . TYR A 1 161 ? -0.005 -4.958 3.539 1.00 84.31 161 TYR A C 1
ATOM 1240 O O . TYR A 1 161 ? 0.293 -5.809 2.705 1.00 84.31 161 TYR A O 1
ATOM 1248 N N . ARG A 1 162 ? -0.903 -5.211 4.507 1.00 79.69 162 ARG A N 1
ATOM 1249 C CA . ARG A 1 162 ? -1.615 -6.503 4.674 1.00 79.69 162 ARG A CA 1
ATOM 1250 C C . ARG A 1 162 ? -2.715 -6.742 3.619 1.00 79.69 162 ARG A C 1
ATOM 1252 O O . ARG A 1 162 ? -3.596 -7.568 3.825 1.00 79.69 162 ARG A O 1
ATOM 1259 N N . GLY A 1 163 ? -2.662 -6.030 2.499 1.00 85.50 163 GLY A N 1
ATOM 1260 C CA . GLY A 1 163 ? -3.605 -6.110 1.390 1.00 85.50 163 GLY A CA 1
ATOM 1261 C C . GLY A 1 163 ? -2.959 -5.630 0.094 1.00 85.50 163 GLY A C 1
ATOM 1262 O O . GLY A 1 163 ? -1.742 -5.464 0.018 1.00 85.50 163 GLY A O 1
ATOM 1263 N N . VAL A 1 164 ? -3.773 -5.381 -0.929 1.00 89.06 164 VAL A N 1
ATOM 1264 C CA . VAL A 1 164 ? -3.281 -4.862 -2.210 1.00 89.06 164 VAL A CA 1
ATOM 1265 C C . VAL A 1 164 ? -3.211 -3.340 -2.149 1.00 89.06 164 VAL A C 1
ATOM 1267 O O . VAL A 1 164 ? -4.225 -2.671 -1.952 1.00 89.06 164 VAL A O 1
ATOM 1270 N N . SER A 1 165 ? -2.006 -2.805 -2.332 1.00 93.31 165 SER A N 1
ATOM 1271 C CA . SER A 1 165 ? -1.779 -1.381 -2.558 1.00 93.31 165 SER A CA 1
ATOM 1272 C C . SER A 1 165 ? -1.224 -1.165 -3.956 1.00 93.31 165 SER A C 1
ATOM 1274 O O . SER A 1 165 ? -0.317 -1.875 -4.397 1.00 93.31 165 SER A O 1
ATOM 1276 N N . HIS A 1 166 ? -1.777 -0.173 -4.642 1.00 95.81 166 HIS A N 1
ATOM 1277 C CA . HIS A 1 166 ? -1.297 0.301 -5.932 1.00 95.81 166 HIS A CA 1
ATOM 1278 C C . HIS A 1 166 ? -0.300 1.453 -5.782 1.00 95.81 166 HIS A C 1
ATOM 1280 O O . HIS A 1 166 ? 0.200 1.945 -6.791 1.00 95.81 166 HIS A O 1
ATOM 1286 N N . ARG A 1 167 ? 0.027 1.868 -4.548 1.00 96.31 167 ARG A N 1
ATOM 1287 C CA . ARG A 1 167 ? 1.097 2.833 -4.284 1.00 96.31 167 ARG A CA 1
ATOM 1288 C C . ARG A 1 167 ? 2.461 2.169 -4.446 1.00 96.31 167 ARG A C 1
ATOM 1290 O O . ARG A 1 167 ? 2.759 1.160 -3.807 1.00 96.31 167 ARG A O 1
ATOM 1297 N N . GLY A 1 168 ? 3.308 2.788 -5.253 1.00 95.75 168 GLY A N 1
ATOM 1298 C CA . GLY A 1 168 ? 4.704 2.416 -5.395 1.00 95.75 168 GLY A CA 1
ATOM 1299 C C . GLY A 1 168 ? 5.551 2.884 -4.221 1.00 95.75 168 GLY A C 1
ATOM 1300 O O . GLY A 1 168 ? 5.378 3.992 -3.711 1.00 95.75 168 GLY A O 1
ATOM 1301 N N . ALA A 1 169 ? 6.482 2.034 -3.804 1.00 95.38 169 ALA A N 1
ATOM 1302 C CA . ALA A 1 169 ? 7.506 2.358 -2.826 1.00 95.38 169 ALA A CA 1
ATOM 1303 C C . ALA A 1 169 ? 8.894 2.038 -3.386 1.00 95.38 169 ALA A C 1
ATOM 1305 O O . ALA A 1 169 ? 9.061 1.175 -4.252 1.00 95.38 169 ALA A O 1
ATOM 1306 N N . CYS A 1 170 ? 9.907 2.705 -2.848 1.00 96.44 170 CYS A N 1
ATOM 1307 C CA . CYS A 1 170 ? 11.303 2.421 -3.149 1.00 96.44 170 CYS A CA 1
ATOM 1308 C C . CYS A 1 170 ? 11.911 1.580 -2.039 1.00 96.44 170 CYS A C 1
ATOM 1310 O O . CYS A 1 170 ? 11.684 1.840 -0.857 1.00 96.44 170 CYS A O 1
ATOM 1312 N N . GLY A 1 171 ? 12.642 0.540 -2.417 1.00 95.75 171 GLY A N 1
ATOM 1313 C CA . GLY A 1 171 ? 13.290 -0.309 -1.436 1.00 95.75 171 GLY A CA 1
ATOM 1314 C C . GLY A 1 171 ? 14.207 -1.342 -2.054 1.00 95.75 171 GLY A C 1
ATOM 1315 O O . GLY A 1 171 ? 14.250 -1.549 -3.269 1.00 95.75 171 GLY A O 1
ATOM 1316 N N . CYS A 1 172 ? 14.951 -1.994 -1.174 1.00 96.12 172 CYS A N 1
ATOM 1317 C CA . CYS A 1 172 ? 15.728 -3.170 -1.497 1.00 96.12 172 CYS A CA 1
ATOM 1318 C C . CYS A 1 172 ? 15.750 -4.113 -0.299 1.00 96.12 172 CYS A C 1
ATOM 1320 O O . CYS A 1 172 ? 15.867 -3.686 0.847 1.00 96.12 172 CYS A O 1
ATOM 1322 N N . SER A 1 173 ? 15.602 -5.405 -0.566 1.00 93.62 173 SER A N 1
ATOM 1323 C CA . SER A 1 173 ? 15.769 -6.457 0.430 1.00 93.62 173 SER A CA 1
ATOM 1324 C C . SER A 1 173 ? 16.025 -7.785 -0.272 1.00 93.62 173 SER A C 1
ATOM 1326 O O . SER A 1 173 ? 15.649 -7.953 -1.434 1.00 93.62 173 SER A O 1
ATOM 1328 N N . ALA A 1 174 ? 16.550 -8.768 0.460 1.00 92.69 174 ALA A N 1
ATOM 1329 C CA . ALA A 1 174 ? 16.736 -10.134 -0.036 1.00 92.69 174 ALA A CA 1
ATOM 1330 C C . ALA A 1 174 ? 15.435 -10.804 -0.532 1.00 92.69 174 ALA A C 1
ATOM 1332 O O . ALA A 1 174 ? 15.479 -11.799 -1.254 1.00 92.69 174 ALA A O 1
ATOM 1333 N N . ARG A 1 175 ? 14.257 -10.255 -0.185 1.00 89.94 175 ARG A N 1
ATOM 1334 C CA . ARG A 1 175 ? 12.960 -10.721 -0.702 1.00 89.94 175 ARG A CA 1
ATOM 1335 C C . ARG A 1 175 ? 12.773 -10.399 -2.183 1.00 89.94 175 ARG A C 1
ATOM 1337 O O . ARG A 1 175 ? 12.066 -11.135 -2.867 1.00 89.94 175 ARG A O 1
ATOM 1344 N N . LEU A 1 176 ? 13.434 -9.362 -2.702 1.00 91.75 176 LEU A N 1
ATOM 1345 C CA . LEU A 1 176 ? 13.502 -9.082 -4.135 1.00 91.75 176 LEU A CA 1
ATOM 1346 C C . LEU A 1 176 ? 14.533 -10.017 -4.782 1.00 91.75 176 LEU A C 1
ATOM 1348 O O . LEU A 1 176 ? 15.519 -9.569 -5.355 1.00 91.75 176 LEU A O 1
ATOM 1352 N N . ARG A 1 177 ? 14.319 -11.333 -4.680 1.00 93.38 177 ARG A N 1
ATOM 1353 C CA . ARG A 1 177 ? 15.286 -12.372 -5.087 1.00 93.38 177 ARG A CA 1
ATOM 1354 C C . ARG A 1 177 ? 15.770 -12.232 -6.529 1.00 93.38 177 ARG A C 1
ATOM 1356 O O . ARG A 1 177 ? 16.904 -12.575 -6.827 1.00 93.38 177 ARG A O 1
ATOM 1363 N N . LEU A 1 178 ? 14.910 -11.727 -7.411 1.00 95.19 178 LEU A N 1
ATOM 1364 C CA . LEU A 1 178 ? 15.242 -11.496 -8.815 1.00 95.19 178 LEU A CA 1
ATOM 1365 C C . LEU A 1 178 ? 16.180 -10.300 -9.010 1.00 95.19 178 LEU A C 1
ATOM 1367 O O . LEU A 1 178 ? 16.773 -10.172 -10.067 1.00 95.19 178 LEU A O 1
ATOM 1371 N N . ASN A 1 179 ? 16.305 -9.402 -8.039 1.00 96.94 179 ASN A N 1
ATOM 1372 C CA . ASN A 1 179 ? 16.996 -8.126 -8.198 1.00 96.94 179 ASN A CA 1
ATOM 1373 C C . ASN A 1 179 ? 18.080 -7.867 -7.152 1.00 96.94 179 ASN A C 1
ATOM 1375 O O . ASN A 1 179 ? 18.886 -6.963 -7.343 1.00 96.94 179 ASN A O 1
ATOM 1379 N N . TYR A 1 180 ? 18.082 -8.611 -6.053 1.00 97.25 180 TYR A N 1
ATOM 1380 C CA . TYR A 1 180 ? 18.981 -8.411 -4.928 1.00 97.25 180 TYR A CA 1
ATOM 1381 C C . TYR A 1 180 ? 20.372 -8.973 -5.215 1.00 97.25 180 TYR A C 1
ATOM 1383 O O . TYR A 1 180 ? 20.488 -10.146 -5.551 1.00 97.25 180 TYR A O 1
ATOM 1391 N N . TRP A 1 181 ? 21.402 -8.151 -5.030 1.00 96.88 181 TRP A N 1
ATOM 1392 C CA . TRP A 1 181 ? 22.809 -8.522 -5.119 1.00 96.88 181 TRP A CA 1
ATOM 1393 C C . TRP A 1 181 ? 23.388 -8.669 -3.701 1.00 96.88 181 TRP A C 1
ATOM 1395 O O . TRP A 1 181 ? 23.493 -7.675 -2.975 1.00 96.88 181 TRP A O 1
ATOM 1405 N N . PRO A 1 182 ? 23.700 -9.896 -3.248 1.00 93.88 182 PRO A N 1
ATOM 1406 C CA . PRO A 1 182 ? 24.171 -10.138 -1.883 1.00 93.88 182 PRO A CA 1
ATOM 1407 C C . PRO A 1 182 ? 25.472 -9.420 -1.507 1.00 93.88 182 PRO A C 1
ATOM 1409 O O . PRO A 1 182 ? 25.676 -9.118 -0.336 1.00 93.88 182 PRO A O 1
ATOM 1412 N N . GLU A 1 183 ? 26.345 -9.156 -2.474 1.00 94.75 183 GLU A N 1
ATOM 1413 C CA . GLU A 1 183 ? 27.714 -8.685 -2.255 1.00 94.75 183 GLU A CA 1
ATOM 1414 C C . GLU A 1 183 ? 27.763 -7.237 -1.753 1.00 94.75 183 GLU A C 1
ATOM 1416 O O . GLU A 1 183 ? 28.672 -6.876 -1.011 1.00 94.75 183 GLU A O 1
ATOM 1421 N N . ASP A 1 184 ? 26.788 -6.408 -2.135 1.00 96.00 184 ASP A N 1
ATOM 1422 C CA . ASP A 1 184 ? 26.679 -5.013 -1.687 1.00 96.00 184 ASP A CA 1
ATOM 1423 C C . ASP A 1 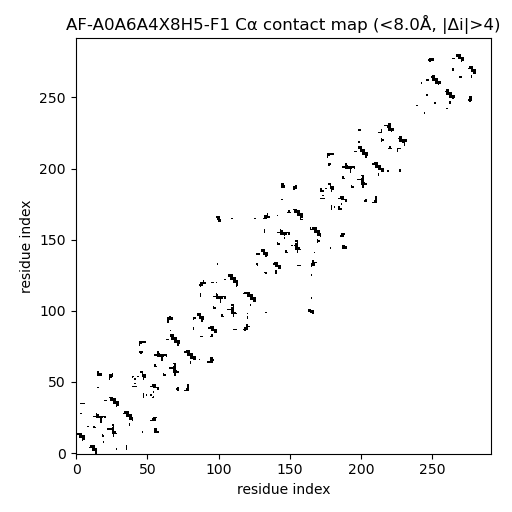184 ? 25.328 -4.681 -1.033 1.00 96.00 184 ASP A C 1
ATOM 1425 O O . ASP A 1 184 ? 25.096 -3.544 -0.614 1.00 96.00 184 ASP A O 1
ATOM 1429 N N . GLY A 1 185 ? 24.428 -5.663 -0.948 1.00 96.06 185 GLY A N 1
ATOM 1430 C CA . GLY A 1 185 ? 23.100 -5.513 -0.372 1.00 96.06 185 GLY A CA 1
ATOM 1431 C C . GLY A 1 185 ? 22.166 -4.597 -1.167 1.00 96.06 185 GLY A C 1
ATOM 1432 O O . GLY A 1 185 ? 21.171 -4.127 -0.608 1.00 96.06 185 GLY A O 1
ATOM 1433 N N . ARG A 1 186 ? 22.465 -4.320 -2.442 1.00 97.88 186 ARG A N 1
ATOM 1434 C CA . ARG A 1 186 ? 21.680 -3.431 -3.309 1.00 97.88 186 ARG A CA 1
ATOM 1435 C C . ARG A 1 186 ? 20.847 -4.207 -4.315 1.00 97.88 186 ARG A C 1
ATOM 1437 O O . ARG A 1 186 ? 21.059 -5.387 -4.579 1.00 97.88 186 ARG A O 1
ATOM 1444 N N . CYS A 1 187 ? 19.869 -3.517 -4.885 1.00 97.81 187 CYS A N 1
ATOM 1445 C CA . CYS A 1 187 ? 18.967 -4.076 -5.872 1.00 97.81 187 CYS A CA 1
ATOM 1446 C C . CYS A 1 187 ? 19.199 -3.430 -7.232 1.00 97.81 187 CYS A C 1
ATOM 1448 O O . CYS A 1 187 ? 19.286 -2.206 -7.354 1.00 97.81 187 CYS A O 1
ATOM 1450 N N . TYR A 1 188 ? 19.249 -4.267 -8.263 1.00 97.31 188 TYR A N 1
ATOM 1451 C CA . TYR A 1 188 ? 19.539 -3.859 -9.627 1.00 97.31 188 TYR A CA 1
ATOM 1452 C C . TYR A 1 188 ? 18.465 -4.356 -10.585 1.00 97.31 188 TYR A C 1
ATOM 1454 O O . TYR A 1 188 ? 17.906 -5.444 -10.437 1.00 97.31 188 TYR A O 1
ATOM 1462 N N . GLN A 1 189 ? 18.142 -3.528 -11.572 1.00 96.19 189 GLN A N 1
ATOM 1463 C CA . GLN A 1 189 ? 17.168 -3.882 -12.593 1.00 96.19 189 GLN A CA 1
ATOM 1464 C C . GLN A 1 189 ? 17.734 -4.998 -13.478 1.00 96.19 189 GLN A C 1
ATOM 1466 O O . GLN A 1 189 ? 18.879 -4.929 -13.936 1.00 96.19 189 GLN A O 1
ATOM 1471 N N . GLN A 1 190 ? 16.914 -6.017 -13.733 1.00 94.12 190 GLN A N 1
ATOM 1472 C CA . GLN A 1 190 ? 17.249 -7.115 -14.638 1.00 94.12 190 GLN A CA 1
ATOM 1473 C C . GLN A 1 190 ? 17.636 -6.588 -16.025 1.00 94.12 190 GLN A C 1
ATOM 1475 O O . GLN A 1 190 ? 17.057 -5.616 -16.510 1.00 94.12 190 GLN A O 1
ATOM 1480 N N . LEU A 1 191 ? 18.602 -7.248 -16.668 1.00 92.06 191 LEU A N 1
ATOM 1481 C CA . LEU A 1 191 ? 19.103 -6.914 -18.008 1.00 92.06 191 LEU A CA 1
ATOM 1482 C C . LEU A 1 191 ? 19.787 -5.540 -18.120 1.00 92.06 191 LEU A C 1
ATOM 1484 O O . LEU A 1 191 ? 20.036 -5.063 -19.225 1.00 92.06 191 LEU A O 1
ATOM 1488 N N . THR A 1 192 ? 20.128 -4.907 -16.998 1.00 92.94 192 THR A N 1
ATOM 1489 C CA . THR A 1 192 ? 21.006 -3.727 -16.974 1.00 92.94 192 THR A CA 1
ATOM 1490 C C . THR A 1 192 ? 22.424 -4.133 -16.586 1.00 92.94 192 THR A C 1
ATOM 1492 O O . THR A 1 192 ? 22.645 -5.264 -16.170 1.00 92.94 192 THR A O 1
ATOM 1495 N N . ARG A 1 193 ? 23.407 -3.228 -16.680 1.00 92.56 193 ARG A N 1
ATOM 1496 C CA . ARG A 1 193 ? 24.763 -3.521 -16.180 1.00 92.56 193 ARG A CA 1
ATOM 1497 C C . ARG A 1 193 ? 24.759 -3.808 -14.674 1.00 92.56 193 ARG A C 1
ATOM 1499 O O . ARG A 1 193 ? 25.441 -4.718 -14.225 1.00 92.56 193 ARG A O 1
ATOM 1506 N N . GLY A 1 194 ? 23.996 -3.038 -13.896 1.00 93.31 194 GLY A N 1
ATOM 1507 C CA . GLY A 1 194 ? 23.972 -3.160 -12.439 1.00 93.31 194 GLY A CA 1
ATOM 1508 C C . GLY A 1 194 ? 25.384 -3.106 -11.822 1.00 93.31 194 GLY A C 1
ATOM 1509 O O . GLY A 1 194 ? 26.148 -2.205 -12.191 1.00 93.31 194 GLY A O 1
ATOM 1510 N N . PRO A 1 195 ? 25.742 -4.057 -10.936 1.00 95.19 195 PRO A N 1
ATOM 1511 C CA . PRO A 1 195 ? 27.060 -4.152 -10.312 1.00 95.19 195 PRO A CA 1
ATOM 1512 C C . PRO A 1 195 ? 28.089 -4.860 -11.211 1.00 95.19 195 PRO A C 1
ATOM 1514 O O . PRO A 1 195 ? 29.241 -5.027 -10.822 1.00 95.19 195 PRO A O 1
ATOM 1517 N N . CYS A 1 196 ? 27.686 -5.313 -12.402 1.00 93.50 196 CYS A N 1
ATOM 1518 C CA . CYS A 1 196 ? 28.515 -6.157 -13.243 1.00 93.50 196 CYS A CA 1
ATOM 1519 C C . CYS A 1 196 ? 29.612 -5.378 -13.986 1.00 93.50 196 CYS A C 1
ATOM 1521 O O . CYS A 1 196 ? 29.464 -4.177 -14.257 1.00 93.50 196 CYS A O 1
ATOM 1523 N N . PRO A 1 197 ? 30.688 -6.072 -14.403 1.00 90.50 197 PRO A N 1
ATOM 1524 C CA . PRO A 1 197 ? 31.701 -5.500 -15.279 1.00 90.50 197 PRO A CA 1
ATOM 1525 C C . PRO A 1 197 ? 31.113 -4.998 -16.611 1.00 90.50 197 PRO A C 1
ATOM 1527 O O . PRO A 1 197 ? 29.988 -5.351 -16.987 1.00 90.50 197 PRO A O 1
ATOM 1530 N N . PRO A 1 198 ? 31.871 -4.205 -17.387 1.00 86.50 198 PRO A N 1
ATOM 1531 C CA . PRO A 1 198 ? 31.490 -3.863 -18.754 1.00 86.50 198 PRO A CA 1
ATOM 1532 C C . PRO A 1 198 ? 31.108 -5.105 -19.580 1.00 86.50 198 PRO A C 1
ATOM 1534 O O . PRO A 1 198 ? 31.635 -6.195 -19.364 1.00 86.50 198 PRO A O 1
ATOM 1537 N N . GLN A 1 199 ? 30.179 -4.931 -20.528 1.00 85.19 199 GLN A N 1
ATOM 1538 C CA . GLN A 1 199 ? 29.655 -5.984 -21.426 1.00 85.19 199 GLN A CA 1
ATOM 1539 C C . GLN A 1 199 ? 28.850 -7.108 -20.746 1.00 85.19 199 GLN A C 1
ATOM 1541 O O . GLN A 1 199 ? 28.347 -8.004 -21.429 1.00 85.19 199 GLN A O 1
ATOM 1546 N N . HIS A 1 200 ? 28.676 -7.048 -19.427 1.00 90.75 200 HIS A N 1
ATOM 1547 C CA . HIS A 1 200 ? 27.817 -7.960 -18.690 1.00 90.75 200 HIS A CA 1
ATOM 1548 C C . HIS A 1 200 ? 26.478 -7.305 -18.364 1.00 90.75 200 HIS A C 1
ATOM 1550 O O . HIS A 1 200 ? 26.387 -6.102 -18.107 1.00 90.75 200 HIS A O 1
ATOM 1556 N N . ALA A 1 201 ? 25.450 -8.139 -18.333 1.00 92.44 201 ALA A N 1
ATOM 1557 C CA . ALA A 1 201 ? 24.148 -7.811 -17.802 1.00 92.44 201 ALA A CA 1
ATOM 1558 C C . ALA A 1 201 ? 23.929 -8.565 -16.489 1.00 92.44 201 ALA A C 1
ATOM 1560 O O . ALA A 1 201 ? 24.242 -9.751 -16.366 1.00 92.44 201 ALA A O 1
ATOM 1561 N N . PHE A 1 202 ? 23.348 -7.861 -15.532 1.00 94.81 202 PHE A N 1
ATOM 1562 C CA . PHE A 1 202 ? 22.793 -8.405 -14.312 1.00 94.81 202 PHE A CA 1
ATOM 1563 C C . PHE A 1 202 ? 21.543 -9.228 -14.646 1.00 94.81 202 PHE A C 1
ATOM 1565 O O . PHE A 1 202 ? 20.585 -8.716 -15.238 1.00 94.81 202 PHE A O 1
ATOM 1572 N N . VAL A 1 203 ? 21.558 -10.513 -14.297 1.00 94.94 203 VAL A N 1
ATOM 1573 C CA . VAL A 1 203 ? 20.477 -11.458 -14.600 1.00 94.94 203 VAL A CA 1
ATOM 1574 C C . VAL A 1 203 ? 20.167 -12.343 -13.402 1.00 94.94 203 VAL A C 1
ATOM 1576 O O . VAL A 1 203 ? 21.024 -12.604 -12.568 1.00 94.94 203 VAL A O 1
ATOM 1579 N N . PHE A 1 204 ? 18.931 -12.821 -13.309 1.00 95.19 204 PHE A N 1
ATOM 1580 C CA . PHE A 1 204 ? 18.552 -13.868 -12.370 1.00 95.19 204 PHE A CA 1
ATOM 1581 C C . PHE A 1 204 ? 18.699 -15.240 -13.029 1.00 95.19 204 PHE A C 1
ATOM 1583 O O . PHE A 1 204 ? 18.137 -15.493 -14.099 1.00 95.19 204 PHE A O 1
ATOM 1590 N N . ASN A 1 205 ? 19.430 -16.136 -12.379 1.00 94.00 205 ASN A N 1
ATOM 1591 C CA . ASN A 1 205 ? 19.567 -17.518 -12.795 1.00 94.00 205 ASN A CA 1
ATOM 1592 C C . ASN A 1 205 ? 18.565 -18.380 -12.018 1.00 94.00 205 ASN A C 1
ATOM 1594 O O . ASN A 1 205 ? 18.703 -18.612 -10.818 1.00 94.00 205 ASN A O 1
ATOM 1598 N N . ALA A 1 206 ? 17.536 -18.861 -12.718 1.00 92.69 206 ALA A N 1
ATOM 1599 C CA . ALA A 1 206 ? 16.474 -19.663 -12.117 1.00 92.69 206 ALA A CA 1
ATOM 1600 C C . ALA A 1 206 ? 16.953 -21.035 -11.612 1.00 92.69 206 ALA A C 1
ATOM 1602 O O . ALA A 1 206 ? 16.359 -21.559 -10.675 1.00 92.69 206 ALA A O 1
ATOM 1603 N N . ALA A 1 207 ? 18.021 -21.595 -12.193 1.00 92.69 207 ALA A N 1
ATOM 1604 C CA . ALA A 1 207 ? 18.562 -22.888 -11.782 1.00 92.69 207 ALA A CA 1
ATOM 1605 C C . ALA A 1 207 ? 19.343 -22.783 -10.465 1.00 92.69 207 ALA A C 1
ATOM 1607 O O . ALA A 1 207 ? 19.167 -23.611 -9.577 1.00 92.69 207 ALA A O 1
ATOM 1608 N N . SER A 1 208 ? 20.170 -21.743 -10.311 1.00 91.00 208 SER A N 1
ATOM 1609 C CA . SER A 1 208 ? 20.894 -21.490 -9.056 1.00 91.00 208 SER A CA 1
ATOM 1610 C C . SER A 1 208 ? 20.050 -20.744 -8.016 1.00 91.00 208 SER A C 1
ATOM 1612 O O . SER A 1 208 ? 20.395 -20.709 -6.835 1.00 91.00 208 SER A O 1
ATOM 1614 N N . GLY A 1 209 ? 18.946 -20.125 -8.444 1.00 91.44 209 GLY A N 1
ATOM 1615 C CA . GLY A 1 209 ? 18.088 -19.295 -7.606 1.00 91.44 209 GLY A CA 1
ATOM 1616 C C . GLY A 1 209 ? 18.757 -17.999 -7.138 1.00 91.44 209 GLY A C 1
ATOM 1617 O O . GLY A 1 209 ? 18.315 -17.437 -6.130 1.00 91.44 209 GLY A O 1
ATOM 1618 N N . ARG A 1 210 ? 19.813 -17.553 -7.833 1.00 92.38 210 ARG A N 1
ATOM 1619 C CA . ARG A 1 210 ? 20.644 -16.389 -7.492 1.00 92.38 210 ARG A CA 1
ATOM 1620 C C . ARG A 1 210 ? 20.813 -15.458 -8.686 1.00 92.38 210 ARG A C 1
ATOM 1622 O O . ARG A 1 210 ? 20.698 -15.860 -9.841 1.00 92.38 210 ARG A O 1
ATOM 1629 N N . THR A 1 211 ? 21.092 -14.199 -8.395 1.00 95.56 211 THR A N 1
ATOM 1630 C CA . THR A 1 211 ? 21.507 -13.214 -9.392 1.00 95.56 211 THR A CA 1
ATOM 1631 C C . THR A 1 211 ? 22.968 -13.427 -9.767 1.00 95.56 211 THR A C 1
ATOM 1633 O O . THR A 1 211 ? 23.780 -13.771 -8.914 1.00 95.56 211 THR A O 1
ATOM 1636 N N . GLU A 1 212 ? 23.310 -13.200 -11.029 1.00 94.31 212 GLU A N 1
ATOM 1637 C CA . GLU A 1 212 ? 24.664 -13.344 -11.563 1.00 94.31 212 GLU A CA 1
ATOM 1638 C C . GLU A 1 212 ? 24.926 -12.318 -12.673 1.00 94.31 212 GLU A C 1
ATOM 1640 O O . GLU A 1 212 ? 24.005 -11.719 -13.240 1.00 94.31 212 GLU A O 1
ATOM 1645 N N . CYS A 1 213 ? 26.199 -12.139 -13.010 1.00 93.00 213 CYS A N 1
ATOM 1646 C CA . CYS A 1 213 ? 26.618 -11.357 -14.163 1.00 93.00 213 CYS A CA 1
ATOM 1647 C C . CYS A 1 213 ? 26.803 -12.275 -15.367 1.00 93.00 213 CYS A C 1
ATOM 1649 O O . CYS A 1 213 ? 27.569 -13.235 -15.314 1.00 93.00 213 CYS A O 1
ATOM 1651 N N . ARG A 1 214 ? 26.133 -11.961 -16.476 1.00 90.69 214 ARG A N 1
ATOM 1652 C CA . ARG A 1 214 ? 26.201 -12.760 -17.703 1.00 90.69 214 ARG A CA 1
ATOM 1653 C C . ARG A 1 214 ? 26.560 -11.902 -18.902 1.00 90.69 214 ARG A C 1
ATOM 1655 O O . ARG A 1 214 ? 26.040 -10.799 -19.045 1.00 90.69 214 ARG A O 1
ATOM 1662 N N . CYS A 1 215 ? 27.390 -12.434 -19.798 1.00 87.94 215 CYS A N 1
ATOM 1663 C CA . CYS A 1 215 ? 27.739 -11.747 -21.037 1.00 87.94 215 CYS A CA 1
ATOM 1664 C C . CYS A 1 215 ? 26.505 -11.370 -21.852 1.00 87.94 215 CYS A C 1
ATOM 1666 O O . CYS A 1 215 ? 25.670 -12.215 -22.197 1.00 87.94 215 CYS A O 1
ATOM 1668 N N . GLU A 1 216 ? 26.414 -10.089 -22.193 1.00 81.06 216 GLU A N 1
ATOM 1669 C CA . GLU A 1 216 ? 25.378 -9.590 -23.075 1.00 81.06 216 GLU A CA 1
ATOM 1670 C C . GLU A 1 216 ? 25.758 -9.928 -24.518 1.00 81.06 216 GLU A C 1
ATOM 1672 O O . GLU A 1 216 ? 26.682 -9.349 -25.082 1.00 81.06 216 GLU A O 1
ATOM 1677 N N . ARG A 1 217 ? 25.021 -10.854 -25.144 1.00 70.75 217 ARG A N 1
ATOM 1678 C CA . ARG A 1 217 ? 25.334 -11.373 -26.492 1.00 70.75 217 ARG A CA 1
ATOM 1679 C C . ARG A 1 217 ? 25.470 -10.295 -27.575 1.00 70.75 217 ARG A C 1
ATOM 1681 O O . ARG A 1 217 ? 26.121 -10.535 -28.582 1.00 70.75 217 ARG A O 1
ATOM 1688 N N . ARG A 1 218 ? 24.841 -9.127 -27.390 1.00 66.12 218 ARG A N 1
ATOM 1689 C CA . ARG A 1 218 ? 24.948 -7.984 -28.316 1.00 66.12 218 ARG A CA 1
ATOM 1690 C C . ARG A 1 218 ? 26.238 -7.179 -28.145 1.00 66.12 218 ARG A C 1
ATOM 1692 O O . ARG A 1 218 ? 26.616 -6.467 -29.064 1.00 66.12 218 ARG A O 1
ATOM 1699 N N . ARG A 1 219 ? 26.885 -7.263 -26.980 1.00 68.00 219 ARG A N 1
ATOM 1700 C CA . ARG A 1 219 ? 28.092 -6.498 -26.631 1.00 68.00 219 ARG A CA 1
ATOM 1701 C C . ARG A 1 219 ? 29.346 -7.360 -26.520 1.00 68.00 219 ARG A C 1
ATOM 1703 O O . ARG A 1 219 ? 30.425 -6.794 -26.414 1.00 68.00 219 ARG A O 1
ATOM 1710 N N . GLY A 1 220 ? 29.212 -8.685 -26.531 1.00 68.25 220 GLY A N 1
ATOM 1711 C CA . GLY A 1 220 ? 30.328 -9.617 -26.417 1.00 68.25 220 GLY A CA 1
ATOM 1712 C C . GLY A 1 220 ? 29.896 -11.079 -26.508 1.00 68.25 220 GLY A C 1
ATOM 1713 O O . GLY A 1 220 ? 28.706 -11.408 -26.490 1.00 68.25 220 GLY A O 1
ATOM 1714 N N . ARG A 1 221 ? 30.876 -11.979 -26.586 1.00 71.94 221 ARG A N 1
ATOM 1715 C CA . ARG A 1 221 ? 30.678 -13.435 -26.493 1.00 71.94 221 ARG A CA 1
ATOM 1716 C C . ARG A 1 221 ? 31.373 -13.946 -25.235 1.00 71.94 221 ARG A C 1
ATOM 1718 O O . ARG A 1 221 ? 32.443 -13.463 -24.891 1.00 71.94 221 ARG A O 1
ATOM 1725 N N . ALA A 1 222 ? 30.788 -14.934 -24.561 1.00 73.00 222 ALA A N 1
ATOM 1726 C CA . ALA A 1 222 ? 31.490 -15.642 -23.492 1.00 73.00 222 ALA A CA 1
ATOM 1727 C C . ALA A 1 222 ? 32.669 -16.430 -24.095 1.00 73.00 222 ALA A C 1
ATOM 1729 O O . ALA A 1 222 ? 32.445 -17.295 -24.946 1.00 73.00 222 ALA A O 1
ATOM 1730 N N . VAL A 1 223 ? 33.900 -16.103 -23.692 1.00 73.94 223 VAL A N 1
ATOM 1731 C CA . VAL A 1 223 ? 35.147 -16.735 -24.188 1.00 73.94 223 VAL A CA 1
ATOM 1732 C C . VAL A 1 223 ? 35.764 -17.674 -23.137 1.00 73.94 223 VAL A C 1
ATOM 1734 O O . VAL A 1 223 ? 36.692 -18.416 -23.430 1.00 73.94 223 VAL A O 1
ATOM 1737 N N . GLY A 1 224 ? 35.210 -17.706 -21.921 1.00 65.81 224 GLY A N 1
ATOM 1738 C CA . GLY A 1 224 ? 35.638 -18.575 -20.823 1.00 65.81 224 GLY A CA 1
ATOM 1739 C C . GLY A 1 224 ? 34.820 -18.323 -19.554 1.00 65.81 224 GLY A C 1
ATOM 1740 O O . GLY A 1 224 ? 33.806 -17.622 -19.600 1.00 65.81 224 GLY A O 1
ATOM 1741 N N . ALA A 1 225 ? 35.256 -18.877 -18.417 1.00 66.31 225 ALA A N 1
ATOM 1742 C CA . ALA A 1 225 ? 34.603 -18.690 -17.120 1.00 66.31 225 ALA A CA 1
ATOM 1743 C C . ALA A 1 225 ? 34.579 -17.199 -16.721 1.00 66.31 225 ALA A C 1
ATOM 1745 O O . ALA A 1 225 ? 35.588 -16.645 -16.299 1.00 66.31 225 ALA A O 1
ATOM 1746 N N . GLY A 1 226 ? 33.429 -16.540 -16.893 1.00 65.25 226 GLY A N 1
ATOM 1747 C CA . GLY A 1 226 ? 33.216 -15.143 -16.490 1.00 65.25 226 GLY A CA 1
ATOM 1748 C C . GLY A 1 226 ? 33.869 -14.075 -17.378 1.00 65.25 226 GLY A C 1
ATOM 1749 O O . GLY A 1 226 ? 33.844 -12.903 -17.016 1.00 65.25 226 GLY A O 1
ATOM 1750 N N . VAL A 1 227 ? 34.438 -14.441 -18.534 1.00 73.25 227 VAL A N 1
ATOM 1751 C CA . VAL A 1 227 ? 35.094 -13.486 -19.444 1.00 73.25 227 VAL A CA 1
ATOM 1752 C C . VAL A 1 227 ? 34.219 -13.232 -20.669 1.00 73.25 227 VAL A C 1
ATOM 1754 O O . VAL A 1 227 ? 33.964 -14.147 -21.462 1.00 73.25 227 VAL A O 1
ATOM 1757 N N . CYS A 1 228 ? 33.806 -11.976 -20.858 1.00 77.19 228 CYS A N 1
ATOM 1758 C CA . CYS A 1 228 ? 33.271 -11.515 -22.137 1.00 77.19 228 CYS A CA 1
ATOM 1759 C C . CYS A 1 228 ? 34.414 -11.023 -23.013 1.00 77.19 228 CYS A C 1
ATOM 1761 O O . CYS A 1 228 ? 35.073 -10.034 -22.697 1.00 77.19 228 CYS A O 1
ATOM 1763 N N . GLY A 1 229 ? 34.639 -11.725 -24.117 1.00 69.50 229 GLY A N 1
ATOM 1764 C CA . GLY A 1 229 ? 35.470 -11.213 -25.193 1.00 69.50 229 GLY A CA 1
ATOM 1765 C C . GLY A 1 229 ? 34.689 -10.218 -26.039 1.00 69.50 229 GLY A C 1
ATOM 1766 O O . GLY A 1 229 ? 33.452 -10.183 -25.998 1.00 69.50 229 GLY A O 1
ATOM 1767 N N . ALA A 1 230 ? 35.435 -9.449 -26.835 1.00 64.12 230 ALA A N 1
ATOM 1768 C CA . ALA A 1 230 ? 34.880 -8.528 -27.815 1.00 64.12 230 ALA A CA 1
ATOM 1769 C C . ALA A 1 230 ? 33.758 -9.207 -28.628 1.00 64.12 230 ALA A C 1
ATOM 1771 O O . ALA A 1 230 ? 33.828 -10.419 -28.884 1.00 64.12 230 ALA A O 1
ATOM 1772 N N . PRO A 1 231 ? 32.709 -8.460 -29.026 1.00 61.25 231 PRO A N 1
ATOM 1773 C CA . PRO A 1 231 ? 31.736 -9.003 -29.960 1.00 61.25 231 PRO A CA 1
ATOM 1774 C C . PRO A 1 231 ? 32.511 -9.506 -31.184 1.00 61.25 231 PRO A C 1
ATOM 1776 O O . PRO A 1 231 ? 33.549 -8.914 -31.507 1.00 61.25 231 PRO A O 1
ATOM 1779 N N . PRO A 1 232 ? 32.077 -10.596 -31.851 1.00 55.91 232 PRO A N 1
ATOM 1780 C CA . PRO A 1 232 ? 32.656 -10.915 -33.147 1.00 55.91 232 PRO A CA 1
ATOM 1781 C C . PRO A 1 232 ? 32.603 -9.617 -33.938 1.00 55.91 232 PRO A C 1
ATOM 1783 O O . PRO A 1 232 ? 31.540 -8.988 -33.967 1.00 55.91 232 PRO A O 1
ATOM 1786 N N . ALA A 1 233 ? 33.750 -9.173 -34.465 1.00 55.56 233 ALA A N 1
ATOM 1787 C CA . ALA A 1 233 ? 33.749 -8.062 -35.392 1.00 55.56 233 ALA A CA 1
ATOM 1788 C C . ALA A 1 233 ? 32.600 -8.370 -36.349 1.00 55.56 233 ALA A C 1
ATOM 1790 O O . ALA A 1 233 ? 32.582 -9.455 -36.945 1.00 55.56 233 ALA A O 1
ATOM 1791 N N . LEU A 1 234 ? 31.597 -7.482 -36.429 1.00 51.72 234 LEU A N 1
ATOM 1792 C CA . LEU A 1 234 ? 30.871 -7.417 -37.681 1.00 51.72 234 LEU A CA 1
ATOM 1793 C C . LEU A 1 234 ? 32.019 -7.271 -38.662 1.00 51.72 234 LEU A C 1
ATOM 1795 O O . LEU A 1 234 ? 32.768 -6.299 -38.585 1.00 51.72 234 LEU A O 1
ATOM 1799 N N . GLN A 1 235 ? 32.272 -8.316 -39.444 1.00 47.19 235 GLN A N 1
ATOM 1800 C CA . GLN A 1 235 ? 33.060 -8.130 -40.630 1.00 47.19 235 GLN A CA 1
ATOM 1801 C C . GLN A 1 235 ? 32.268 -7.050 -41.337 1.00 47.19 235 GLN A C 1
ATOM 1803 O O . GLN A 1 235 ? 31.175 -7.306 -41.846 1.00 47.19 235 GLN A O 1
ATOM 1808 N N . ASP A 1 236 ? 32.767 -5.823 -41.259 1.00 43.72 236 ASP A N 1
ATOM 1809 C CA . ASP A 1 236 ? 32.536 -4.838 -42.275 1.00 43.72 236 ASP A CA 1
ATOM 1810 C C . ASP A 1 236 ? 33.062 -5.520 -43.539 1.00 43.72 236 ASP A C 1
ATOM 1812 O O . ASP A 1 236 ? 34.173 -5.282 -44.002 1.00 43.72 236 ASP A O 1
ATOM 1816 N N . THR A 1 237 ? 32.247 -6.388 -44.142 1.00 50.09 237 THR A N 1
ATOM 1817 C CA . THR A 1 237 ? 32.125 -6.369 -45.583 1.00 50.09 237 THR A CA 1
ATOM 1818 C C . THR A 1 237 ? 31.611 -4.970 -45.864 1.00 50.09 237 THR A C 1
ATOM 1820 O O . THR A 1 237 ? 30.404 -4.748 -45.982 1.00 50.09 237 THR A O 1
ATOM 1823 N N . ALA A 1 238 ? 32.534 -4.002 -45.840 1.00 50.84 238 ALA A N 1
ATOM 1824 C CA . ALA A 1 238 ? 32.333 -2.693 -46.396 1.00 50.84 238 ALA A CA 1
ATOM 1825 C C . ALA A 1 238 ? 31.687 -2.978 -47.742 1.00 50.84 238 ALA A C 1
ATOM 1827 O O . ALA A 1 238 ? 32.253 -3.700 -48.568 1.00 50.84 238 ALA A O 1
ATOM 1828 N N . ALA A 1 239 ? 30.439 -2.542 -47.910 1.00 51.22 239 ALA A N 1
ATOM 1829 C CA . ALA A 1 239 ? 29.803 -2.653 -49.204 1.00 51.22 239 ALA A CA 1
ATOM 1830 C C . ALA A 1 239 ? 30.793 -2.027 -50.195 1.00 51.22 239 ALA A C 1
ATOM 1832 O O . ALA A 1 239 ? 31.223 -0.898 -49.927 1.00 51.22 239 ALA A O 1
ATOM 1833 N N . PRO A 1 240 ? 31.194 -2.740 -51.265 1.00 54.12 240 PRO A N 1
ATOM 1834 C CA . PRO A 1 240 ? 32.256 -2.278 -52.142 1.00 54.12 240 PRO A CA 1
ATOM 1835 C C . PRO A 1 240 ? 31.963 -0.837 -52.569 1.00 54.12 240 PRO A C 1
ATOM 1837 O O . PRO A 1 240 ? 30.772 -0.463 -52.676 1.00 54.12 240 PRO A O 1
ATOM 1840 N N . PRO A 1 241 ? 33.011 -0.010 -52.751 1.00 59.00 241 PRO A N 1
ATOM 1841 C CA . PRO A 1 241 ? 32.845 1.372 -53.170 1.00 59.00 241 PRO A CA 1
ATOM 1842 C C . PRO A 1 241 ? 31.875 1.421 -54.361 1.00 59.00 241 PRO A C 1
ATOM 1844 O O . PRO A 1 241 ? 31.827 0.482 -55.161 1.00 59.00 241 PRO A O 1
ATOM 1847 N N . PRO A 1 242 ? 31.027 2.458 -54.482 1.00 58.81 242 PRO A N 1
ATOM 1848 C CA . PRO A 1 242 ? 29.969 2.510 -55.497 1.00 58.81 242 PRO A CA 1
ATOM 1849 C C . PRO A 1 242 ? 30.482 2.289 -56.932 1.00 58.81 242 PRO A C 1
ATOM 1851 O O . PRO A 1 242 ? 29.727 1.839 -57.789 1.00 58.81 242 PRO A O 1
ATOM 1854 N N . THR A 1 243 ? 31.774 2.523 -57.164 1.00 59.81 243 THR A N 1
ATOM 1855 C CA . THR A 1 243 ? 32.511 2.257 -58.403 1.00 59.81 243 THR A CA 1
ATOM 1856 C C . THR A 1 243 ? 32.716 0.777 -58.733 1.00 59.81 243 THR A C 1
ATOM 1858 O O . THR A 1 243 ? 32.956 0.479 -59.897 1.00 59.81 243 THR A O 1
ATOM 1861 N N . GLU A 1 244 ? 32.580 -0.148 -57.780 1.00 62.41 244 GLU A N 1
ATOM 1862 C CA . GLU A 1 244 ? 32.759 -1.602 -57.950 1.00 62.41 244 GLU A CA 1
ATOM 1863 C C . GLU A 1 244 ? 31.443 -2.390 -57.861 1.00 62.41 244 GLU A C 1
ATOM 1865 O O . GLU A 1 244 ? 31.401 -3.589 -58.140 1.00 62.41 244 GLU A O 1
ATOM 1870 N N . ARG A 1 245 ? 30.330 -1.726 -57.530 1.00 69.88 245 ARG A N 1
ATOM 1871 C CA . ARG A 1 245 ? 29.028 -2.393 -57.414 1.00 69.88 245 ARG A CA 1
ATOM 1872 C C . ARG A 1 245 ? 28.535 -2.884 -58.787 1.00 69.88 245 ARG A C 1
ATOM 1874 O O . ARG A 1 245 ? 28.589 -2.130 -59.763 1.00 69.88 245 ARG A O 1
ATOM 1881 N N . PRO A 1 246 ? 28.019 -4.124 -58.894 1.00 73.56 246 PRO A N 1
ATOM 1882 C CA . PRO A 1 246 ? 27.377 -4.596 -60.114 1.00 73.56 246 PRO A CA 1
ATOM 1883 C C . PRO A 1 246 ? 26.147 -3.744 -60.437 1.00 73.56 246 PRO A C 1
ATOM 1885 O O . PRO A 1 246 ? 25.387 -3.353 -59.548 1.00 73.56 246 PRO A O 1
ATOM 1888 N N . CYS A 1 247 ? 25.925 -3.481 -61.720 1.00 73.94 247 CYS A N 1
ATOM 1889 C CA . CYS A 1 247 ? 24.771 -2.720 -62.167 1.00 73.94 247 CYS A CA 1
ATOM 1890 C C . CYS A 1 247 ? 23.465 -3.514 -61.940 1.00 73.94 247 CYS A C 1
ATOM 1892 O O . CYS A 1 247 ? 23.344 -4.652 -62.399 1.00 73.94 247 CYS A O 1
ATOM 1894 N N . PRO A 1 248 ? 22.459 -2.952 -61.243 1.00 74.38 248 PRO A N 1
ATOM 1895 C CA . PRO A 1 248 ? 21.231 -3.676 -60.932 1.00 74.38 248 PRO A CA 1
ATOM 1896 C C . PRO A 1 248 ? 20.343 -3.852 -62.171 1.00 74.38 248 PRO A C 1
ATOM 1898 O O . PRO A 1 248 ? 20.254 -2.978 -63.032 1.00 74.38 248 PRO A O 1
ATOM 1901 N N . GLY A 1 249 ? 19.608 -4.966 -62.232 1.00 71.50 249 GLY A N 1
ATOM 1902 C CA . GLY A 1 249 ? 18.503 -5.131 -63.184 1.00 71.50 249 GLY A CA 1
ATOM 1903 C C . GLY A 1 249 ? 18.903 -5.380 -64.644 1.00 71.50 249 GLY A C 1
ATOM 1904 O O . GLY A 1 249 ? 18.158 -4.959 -65.531 1.00 71.50 249 GLY A O 1
ATOM 1905 N N . GLY A 1 250 ? 20.029 -6.068 -64.883 1.00 73.19 250 GLY A N 1
ATOM 1906 C CA . GLY A 1 250 ? 20.495 -6.451 -66.228 1.00 73.19 250 GLY A CA 1
ATOM 1907 C C . GLY A 1 250 ? 21.111 -5.298 -67.023 1.00 73.19 250 GLY A C 1
ATOM 1908 O O . GLY A 1 250 ? 21.112 -5.328 -68.249 1.00 73.19 250 GLY A O 1
ATOM 1909 N N . ARG A 1 251 ? 21.561 -4.255 -66.321 1.00 79.81 251 ARG A N 1
ATOM 1910 C CA . ARG A 1 251 ? 22.260 -3.102 -66.888 1.00 79.81 251 ARG A CA 1
ATOM 1911 C C . ARG A 1 251 ? 23.757 -3.374 -66.948 1.00 79.81 251 ARG A C 1
ATOM 1913 O O . ARG A 1 251 ? 24.289 -4.082 -66.098 1.00 79.81 251 ARG A O 1
ATOM 1920 N N . GLU A 1 252 ? 24.428 -2.740 -67.891 1.00 80.00 252 GLU A N 1
ATOM 1921 C CA . GLU A 1 252 ? 25.872 -2.799 -68.072 1.00 80.00 252 GLU A CA 1
ATOM 1922 C C . GLU A 1 252 ? 26.510 -1.453 -67.699 1.00 80.00 252 GLU A C 1
ATOM 1924 O O . GLU A 1 252 ? 25.869 -0.400 -67.822 1.00 80.00 252 GLU A O 1
ATOM 1929 N N . PRO A 1 253 ? 27.750 -1.462 -67.186 1.00 79.19 253 PRO A N 1
ATOM 1930 C CA . PRO A 1 253 ? 28.475 -0.238 -66.894 1.00 79.19 253 PRO A CA 1
ATOM 1931 C C . PRO A 1 253 ? 28.833 0.515 -68.179 1.00 79.19 253 PRO A C 1
ATOM 1933 O O . PRO A 1 253 ? 29.341 -0.065 -69.133 1.00 79.19 253 PRO A O 1
ATOM 1936 N N . ALA A 1 254 ? 28.601 1.821 -68.173 1.00 74.94 254 ALA A N 1
ATOM 1937 C CA . ALA A 1 254 ? 28.941 2.745 -69.242 1.00 74.94 254 ALA A CA 1
ATOM 1938 C C . ALA A 1 254 ? 29.659 3.970 -68.661 1.00 74.94 254 ALA A C 1
ATOM 1940 O O . ALA A 1 254 ? 29.400 4.376 -67.523 1.00 74.94 254 ALA A O 1
ATOM 1941 N N . ALA A 1 255 ? 30.554 4.566 -69.448 1.00 72.56 255 ALA A N 1
ATOM 1942 C CA . ALA A 1 255 ? 31.207 5.818 -69.085 1.00 72.56 255 ALA A CA 1
ATOM 1943 C C . ALA A 1 255 ? 30.174 6.958 -69.069 1.00 72.56 255 ALA A C 1
ATOM 1945 O O . ALA A 1 255 ? 29.464 7.179 -70.055 1.00 72.56 255 ALA A O 1
ATOM 1946 N N . ALA A 1 256 ? 30.068 7.662 -67.943 1.00 70.56 256 ALA A N 1
AT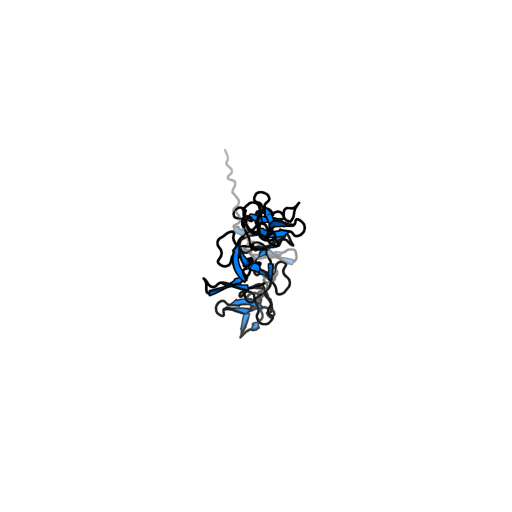OM 1947 C CA . ALA A 1 256 ? 29.284 8.885 -67.837 1.00 70.56 256 ALA A CA 1
ATOM 1948 C C . ALA A 1 256 ? 30.084 10.068 -68.407 1.00 70.56 256 ALA A C 1
ATOM 1950 O O . ALA A 1 256 ? 31.312 10.081 -68.350 1.00 70.56 256 ALA A O 1
ATOM 1951 N N . ALA A 1 257 ? 29.387 11.084 -68.919 1.00 69.31 257 ALA A N 1
ATOM 1952 C CA . ALA A 1 257 ? 30.015 12.273 -69.507 1.00 69.31 257 ALA A CA 1
ATOM 1953 C C . ALA A 1 257 ? 30.869 13.082 -68.506 1.00 69.31 257 ALA A C 1
ATOM 1955 O O . ALA A 1 257 ? 31.749 13.825 -68.919 1.00 69.31 257 ALA A O 1
ATOM 1956 N N . ASP A 1 258 ? 30.633 12.896 -67.205 1.00 66.00 258 ASP A N 1
ATOM 1957 C CA . ASP A 1 258 ? 31.324 13.574 -66.099 1.00 66.00 258 ASP A CA 1
ATOM 1958 C C . ASP A 1 258 ? 32.506 12.751 -65.533 1.00 66.00 258 ASP A C 1
ATOM 1960 O O . ASP A 1 258 ? 32.894 12.884 -64.379 1.00 66.00 258 ASP A O 1
ATOM 1964 N N . GLY A 1 259 ? 33.030 11.789 -66.305 1.00 67.19 259 GLY A N 1
ATOM 1965 C CA . GLY A 1 259 ? 34.132 10.916 -65.870 1.00 67.19 259 GLY A CA 1
ATOM 1966 C C . GLY A 1 259 ? 33.748 9.840 -64.839 1.00 67.19 259 GLY A C 1
ATOM 1967 O O . GLY A 1 259 ? 34.613 9.104 -64.367 1.00 67.19 259 GLY A O 1
ATOM 1968 N N . GLY A 1 260 ? 32.460 9.717 -64.497 1.00 71.44 260 GLY A N 1
ATOM 1969 C CA . GLY A 1 260 ? 31.917 8.693 -63.595 1.00 71.44 260 GLY A CA 1
ATOM 1970 C C . GLY A 1 260 ? 31.470 7.390 -64.283 1.00 71.44 260 GLY A C 1
ATOM 1971 O O . GLY A 1 260 ? 31.502 7.253 -65.506 1.00 71.44 260 GLY A O 1
ATOM 1972 N N . ARG A 1 261 ? 30.992 6.422 -63.487 1.00 75.88 261 ARG A N 1
ATOM 1973 C CA . ARG A 1 261 ? 30.396 5.150 -63.948 1.00 75.88 261 ARG A CA 1
ATOM 1974 C C . ARG A 1 261 ? 28.865 5.224 -63.856 1.00 75.88 261 ARG A C 1
ATOM 1976 O O . ARG A 1 261 ? 28.334 5.423 -62.767 1.00 75.88 261 ARG A O 1
ATOM 1983 N N . GLU A 1 262 ? 28.152 5.015 -64.963 1.00 81.94 262 GLU A N 1
ATOM 1984 C CA . GLU A 1 262 ? 26.682 4.900 -65.005 1.00 81.94 262 GLU A CA 1
ATOM 1985 C C . GLU A 1 262 ? 26.260 3.477 -65.420 1.00 81.94 262 GLU A C 1
ATOM 1987 O O . GLU A 1 262 ? 26.998 2.774 -66.102 1.00 81.94 262 GLU A O 1
ATOM 1992 N N . CYS A 1 263 ? 25.069 3.023 -65.018 1.00 83.38 263 CYS A N 1
ATOM 1993 C CA . CYS A 1 263 ? 24.505 1.735 -65.431 1.00 83.38 263 CYS A CA 1
ATOM 1994 C C . CYS A 1 263 ? 23.414 1.927 -66.495 1.00 83.38 263 CYS A C 1
ATOM 1996 O O . CYS A 1 263 ? 22.328 2.434 -66.181 1.00 83.38 263 CYS A O 1
ATOM 1998 N N . ARG A 1 264 ? 23.662 1.464 -67.727 1.00 83.81 264 ARG A N 1
ATOM 1999 C CA . ARG A 1 264 ? 22.744 1.591 -68.875 1.00 83.81 264 ARG A CA 1
ATOM 2000 C C . ARG A 1 264 ? 22.232 0.235 -69.349 1.00 83.81 264 ARG A C 1
ATOM 2002 O O . ARG A 1 264 ? 22.833 -0.796 -69.085 1.00 83.81 264 ARG A O 1
ATOM 2009 N N . CYS A 1 265 ? 21.077 0.228 -70.006 1.00 82.25 265 CYS A N 1
ATOM 2010 C CA . CYS A 1 265 ? 20.562 -0.993 -70.616 1.00 82.25 265 CYS A CA 1
ATOM 2011 C C . CYS A 1 265 ? 21.344 -1.330 -71.897 1.00 82.25 265 CYS A C 1
ATOM 2013 O O . CYS A 1 265 ? 21.711 -0.400 -72.619 1.00 82.25 265 CYS A O 1
ATOM 2015 N N . PRO A 1 266 ? 21.579 -2.622 -72.190 1.00 82.50 266 PRO A N 1
ATOM 2016 C CA . PRO A 1 266 ? 22.263 -3.040 -73.407 1.00 82.50 266 PRO A CA 1
ATOM 2017 C C . PRO A 1 266 ? 21.495 -2.613 -74.672 1.00 82.50 266 PRO A C 1
ATOM 2019 O O . PRO A 1 266 ? 20.270 -2.406 -74.618 1.00 82.50 266 PRO A O 1
ATOM 2022 N N . PRO A 1 267 ? 22.181 -2.509 -75.826 1.00 79.69 267 PRO A N 1
ATOM 2023 C CA . PRO A 1 267 ? 21.570 -2.143 -77.102 1.00 79.69 267 PRO A CA 1
ATOM 2024 C C . PRO A 1 267 ? 20.325 -2.990 -77.414 1.00 79.69 267 PRO A C 1
ATOM 2026 O O . PRO A 1 267 ? 20.325 -4.205 -77.237 1.00 79.69 267 PRO A O 1
ATOM 2029 N N . GLY A 1 268 ? 19.241 -2.349 -77.864 1.00 74.88 268 GLY A N 1
ATOM 2030 C CA . GLY A 1 268 ? 17.965 -3.022 -78.157 1.00 74.88 268 GLY A CA 1
ATOM 2031 C C . GLY A 1 268 ? 17.025 -3.196 -76.954 1.00 74.88 268 GLY A C 1
ATOM 2032 O O . GLY A 1 268 ? 15.914 -3.712 -77.112 1.00 74.88 268 GLY A O 1
ATOM 2033 N N . THR A 1 269 ? 17.416 -2.727 -75.763 1.00 80.75 269 THR A N 1
ATOM 2034 C CA . THR A 1 269 ? 16.575 -2.754 -74.557 1.00 80.75 269 THR A CA 1
ATOM 2035 C C . THR A 1 269 ? 16.409 -1.370 -73.919 1.00 80.75 269 THR A C 1
ATOM 2037 O O . THR A 1 269 ? 17.261 -0.496 -74.043 1.00 80.75 269 THR A O 1
ATOM 2040 N N . VAL A 1 270 ? 15.288 -1.157 -73.227 1.00 80.62 270 VAL A N 1
ATOM 2041 C CA . VAL A 1 270 ? 14.940 0.079 -72.511 1.00 80.62 270 VAL A CA 1
ATOM 2042 C C . VAL A 1 270 ? 14.551 -0.224 -71.063 1.00 80.62 270 VAL A C 1
ATOM 2044 O O . VAL A 1 270 ? 14.027 -1.297 -70.749 1.00 80.62 270 VAL A O 1
ATOM 2047 N N . ALA A 1 271 ? 14.805 0.718 -70.153 1.00 78.69 271 ALA A N 1
ATOM 2048 C CA . ALA A 1 271 ? 14.465 0.557 -68.742 1.00 78.69 271 ALA A CA 1
ATOM 2049 C C . ALA A 1 271 ? 12.943 0.626 -68.520 1.00 78.69 271 ALA A C 1
ATOM 2051 O O . ALA A 1 271 ? 12.272 1.567 -68.945 1.00 78.69 271 ALA A O 1
ATOM 2052 N N . HIS A 1 272 ? 12.384 -0.351 -67.803 1.00 76.38 272 HIS A N 1
ATOM 2053 C CA . HIS A 1 272 ? 10.969 -0.342 -67.436 1.00 76.38 272 HIS A CA 1
ATOM 2054 C C . HIS A 1 272 ? 10.665 0.773 -66.421 1.00 76.38 272 HIS A C 1
ATOM 2056 O O . HIS A 1 272 ? 11.221 0.756 -65.317 1.00 76.38 272 HIS A O 1
ATOM 2062 N N . ARG A 1 273 ? 9.728 1.679 -66.754 1.00 66.19 273 ARG A N 1
ATOM 2063 C CA . ARG A 1 273 ? 9.396 2.903 -65.986 1.00 66.19 273 ARG A CA 1
ATOM 2064 C C . ARG A 1 273 ? 9.163 2.700 -64.481 1.00 66.19 273 ARG A C 1
ATOM 2066 O O . ARG A 1 273 ? 9.454 3.603 -63.715 1.00 66.19 273 ARG A O 1
ATOM 2073 N N . SER A 1 274 ? 8.672 1.537 -64.047 1.00 58.22 274 SER A N 1
ATOM 2074 C CA . SER A 1 274 ? 8.341 1.274 -62.634 1.00 58.22 274 SER A CA 1
ATOM 2075 C C . SER A 1 274 ? 9.291 0.338 -61.878 1.00 58.22 274 SER A C 1
ATOM 2077 O O . SER A 1 274 ? 9.175 0.219 -60.665 1.00 58.22 274 SER A O 1
ATOM 2079 N N . ARG A 1 275 ? 10.194 -0.382 -62.561 1.00 62.75 275 ARG A N 1
ATOM 2080 C CA . ARG A 1 275 ? 10.999 -1.459 -61.934 1.00 62.75 275 ARG A CA 1
ATOM 2081 C C . ARG A 1 275 ? 12.497 -1.379 -62.223 1.00 62.75 275 ARG A C 1
ATOM 2083 O O . ARG A 1 275 ? 13.247 -2.206 -61.718 1.00 62.75 275 ARG A O 1
ATOM 2090 N N . GLY A 1 276 ? 12.935 -0.459 -63.085 1.00 65.44 276 GLY A N 1
ATOM 2091 C CA . GLY A 1 276 ? 14.351 -0.239 -63.394 1.00 65.44 276 GLY A CA 1
ATOM 2092 C C . GLY A 1 276 ? 15.063 -1.355 -64.176 1.00 65.44 276 GLY A C 1
ATOM 2093 O O . GLY A 1 276 ? 16.187 -1.124 -64.617 1.00 65.44 276 GLY A O 1
ATOM 2094 N N . ARG A 1 277 ? 14.428 -2.520 -64.393 1.00 79.31 277 ARG A N 1
ATOM 2095 C CA . ARG A 1 277 ? 14.953 -3.643 -65.195 1.00 79.31 277 ARG A CA 1
ATOM 2096 C C . ARG A 1 277 ? 14.884 -3.357 -66.698 1.00 79.31 277 ARG A C 1
ATOM 2098 O O . ARG A 1 277 ? 13.901 -2.768 -67.156 1.00 79.31 277 ARG A O 1
ATOM 2105 N N . CYS A 1 278 ? 15.883 -3.815 -67.448 1.00 82.19 278 CYS A N 1
ATOM 2106 C CA . CYS A 1 278 ? 15.920 -3.702 -68.908 1.00 82.19 278 CYS A CA 1
ATOM 2107 C C . CYS A 1 278 ? 14.923 -4.668 -69.569 1.00 82.19 278 CYS A C 1
ATOM 2109 O O . CYS A 1 278 ? 14.781 -5.817 -69.147 1.00 82.19 278 CYS A O 1
ATOM 2111 N N . ARG A 1 279 ? 14.198 -4.193 -70.586 1.00 81.19 279 ARG A N 1
ATOM 2112 C CA . ARG A 1 279 ? 13.272 -4.986 -71.411 1.00 81.19 279 ARG A CA 1
ATOM 2113 C C . ARG A 1 279 ? 13.450 -4.642 -72.891 1.00 81.19 279 ARG A C 1
ATOM 2115 O O . ARG A 1 279 ? 13.866 -3.522 -73.170 1.00 81.19 279 ARG A O 1
ATOM 2122 N N . PRO A 1 280 ? 13.120 -5.546 -73.829 1.00 78.81 280 PRO A N 1
ATOM 2123 C CA . PRO A 1 280 ? 13.188 -5.255 -75.260 1.00 78.81 280 PRO A CA 1
ATOM 2124 C C . PRO A 1 280 ? 12.437 -3.968 -75.604 1.00 78.81 280 PRO A C 1
ATOM 2126 O O . PRO A 1 280 ? 11.341 -3.735 -75.084 1.00 78.81 280 PRO A O 1
ATOM 2129 N N . ALA A 1 281 ? 13.033 -3.130 -76.452 1.00 72.50 281 ALA A N 1
ATOM 2130 C CA . ALA A 1 281 ? 12.364 -1.930 -76.933 1.00 72.50 281 ALA A CA 1
ATOM 2131 C C . ALA A 1 281 ? 11.046 -2.318 -77.636 1.00 72.50 281 ALA A C 1
ATOM 2133 O O . ALA A 1 281 ? 11.031 -3.277 -78.415 1.00 72.50 281 ALA A O 1
ATOM 2134 N N . PRO A 1 282 ? 9.927 -1.622 -77.361 1.00 67.12 282 PRO A N 1
ATOM 2135 C CA . PRO A 1 282 ? 8.681 -1.882 -78.066 1.00 67.12 282 PRO A CA 1
ATOM 2136 C C . PRO A 1 282 ? 8.900 -1.667 -79.567 1.00 67.12 282 PRO A C 1
ATOM 2138 O O . PRO A 1 282 ? 9.463 -0.652 -79.980 1.00 67.12 282 PRO A O 1
ATOM 2141 N N . ARG A 1 283 ? 8.471 -2.637 -80.383 1.00 61.44 283 ARG A N 1
ATOM 2142 C CA . ARG A 1 283 ? 8.475 -2.485 -81.841 1.00 61.44 283 ARG A CA 1
ATOM 2143 C C . ARG A 1 283 ? 7.612 -1.271 -82.211 1.00 61.44 283 ARG A C 1
ATOM 2145 O O . ARG A 1 283 ? 6.552 -1.101 -81.605 1.00 61.44 283 ARG A O 1
ATOM 2152 N N . PRO A 1 284 ? 8.029 -0.439 -83.179 1.00 55.22 284 PRO A N 1
ATOM 2153 C CA . PRO A 1 284 ? 7.191 0.651 -83.654 1.00 55.22 284 PRO A CA 1
ATOM 2154 C C . PRO A 1 284 ? 5.861 0.076 -84.150 1.00 55.22 284 PRO A C 1
ATOM 2156 O O . PRO A 1 284 ? 5.841 -0.854 -84.957 1.00 55.22 284 PRO A O 1
ATOM 2159 N N . LEU A 1 285 ? 4.753 0.607 -83.628 1.00 49.12 285 LEU A N 1
ATOM 2160 C CA . LEU A 1 285 ? 3.417 0.319 -84.137 1.00 49.12 285 LEU A CA 1
ATOM 2161 C C . LEU A 1 285 ? 3.378 0.770 -85.599 1.00 49.12 285 LEU A C 1
ATOM 2163 O O . LEU A 1 285 ? 3.469 1.963 -85.885 1.00 49.12 285 LEU A O 1
ATOM 2167 N N . GLN A 1 286 ? 3.268 -0.182 -86.526 1.00 50.38 286 GLN A N 1
ATOM 2168 C CA . GLN A 1 286 ? 2.914 0.137 -87.902 1.00 50.38 286 GLN A CA 1
ATOM 2169 C C . GLN A 1 286 ? 1.499 0.722 -87.883 1.00 50.38 286 GLN A C 1
ATOM 2171 O O . GLN A 1 286 ? 0.537 0.025 -87.562 1.00 50.38 286 GLN A O 1
ATOM 2176 N N . LEU A 1 287 ? 1.374 2.014 -88.199 1.00 47.84 287 LEU A N 1
ATOM 2177 C CA . LEU A 1 287 ? 0.083 2.600 -88.537 1.00 47.84 287 LEU A CA 1
ATOM 2178 C C . LEU A 1 287 ? -0.436 1.888 -89.790 1.00 47.84 287 LEU A C 1
ATOM 2180 O O . LEU A 1 287 ? 0.062 2.116 -90.892 1.00 47.84 287 LEU A O 1
ATOM 2184 N N . VAL A 1 288 ? -1.455 1.048 -89.626 1.00 48.72 288 VAL A N 1
ATOM 2185 C CA . VAL A 1 288 ? -2.275 0.590 -90.745 1.00 48.72 288 VAL A CA 1
ATOM 2186 C C . VAL A 1 288 ? -3.083 1.799 -91.217 1.00 48.72 288 VAL A C 1
ATOM 2188 O O . VAL A 1 288 ? -3.997 2.255 -90.532 1.00 48.72 288 VAL A O 1
ATOM 2191 N N . ARG A 1 289 ? -2.714 2.365 -92.372 1.00 48.47 289 ARG A N 1
ATOM 2192 C CA . ARG A 1 289 ? -3.558 3.330 -93.084 1.00 48.47 289 ARG A CA 1
ATOM 2193 C C . ARG A 1 289 ? -4.790 2.585 -93.592 1.00 48.47 289 ARG A C 1
ATOM 2195 O O . ARG A 1 289 ? -4.684 1.788 -94.516 1.00 48.47 289 ARG A O 1
ATOM 2202 N N . ILE A 1 290 ? -5.943 2.855 -92.992 1.00 50.00 290 ILE A N 1
ATOM 2203 C CA . ILE A 1 290 ? -7.241 2.456 -93.537 1.00 50.00 290 ILE A CA 1
ATOM 2204 C C . ILE A 1 290 ? -7.610 3.499 -94.598 1.00 50.00 290 ILE A C 1
ATOM 2206 O O . ILE A 1 290 ? -7.931 4.640 -94.263 1.00 50.00 290 ILE A O 1
ATOM 2210 N N . THR A 1 291 ? -7.507 3.136 -95.874 1.00 49.06 291 THR A N 1
ATOM 2211 C CA . THR A 1 291 ? -8.120 3.880 -96.984 1.00 49.06 291 THR A CA 1
ATOM 2212 C C . THR A 1 291 ? -9.576 3.441 -97.129 1.00 49.06 291 THR A C 1
ATOM 2214 O O . THR A 1 291 ? -9.854 2.245 -97.067 1.00 49.06 291 THR A O 1
ATOM 2217 N N . ARG A 1 292 ? -10.476 4.424 -97.251 1.00 49.41 292 ARG A N 1
ATOM 2218 C CA . ARG A 1 292 ? -11.907 4.240 -97.540 1.00 49.41 292 ARG A CA 1
ATOM 2219 C C . ARG A 1 292 ? -12.134 3.574 -98.889 1.00 49.41 292 ARG A C 1
ATOM 2221 O O . ARG A 1 292 ? -11.339 3.874 -99.807 1.00 49.41 292 ARG A O 1
#

Nearest PDB structures (foldseek):
  5tnt-assembly1_B  TM=3.955E-01  e=3.090E+00  Homo sapiens
  8eph-assembly2_C  TM=2.957E-01  e=1.322E+00  Homo sapiens
  8cn9-assembly3_N  TM=3.022E-01  e=1.399E+00  Homo sapiens
  8cn9-assembly1_D  TM=2.868E-01  e=1.399E+00  Homo sapiens
  8cn9-assembly4_S  TM=2.964E-01  e=8.092E+00  Homo sapiens

Organism: Amphibalanus amphitrite (NCBI:txid1232801)

Mean predicted aligned error: 13.74 Å

Foldseek 3Di:
DDWDADVVVRDIDDFQACPVHDFQWTWHQDPVVNDIDTDQDVVVLFFADPVVRGGHHFQPCRPHAAQWTWGQDPVVSHIDTDHDVQWAAAPVGRHTDHFQDCPPHDPQWTWAQDPVGRSHTDIDGDPEDPQWAAEPVVRDTDGFLDCPVHDFLWTWDDDPDPDDGSHTDIDFDCVPLFFADPVVRGGDRFQPCRPHDPQWTWGQDPVVSHIDTDGDQVQADPPDDRDGDGRPPPPPPVPPDPQPDDAPAQWDWDQDPVRGIDTHHPPQWDQDPPPRHTDGDDDPPPPPDDDD